Protein AF-A0A544TJ20-F1 (afdb_monomer_lite)

pLDDT: mean 81.5, std 6.76, range [54.44, 93.38]

Structure (mmCIF, N/CA/C/O backbone):
data_AF-A0A544TJ20-F1
#
_entry.id   AF-A0A544TJ20-F1
#
loop_
_atom_site.group_PDB
_atom_site.id
_atom_site.type_symbol
_atom_site.label_atom_id
_atom_site.label_alt_id
_atom_site.label_comp_id
_atom_site.label_asym_id
_atom_site.label_entity_id
_atom_site.label_seq_id
_atom_site.pdbx_PDB_ins_code
_atom_site.Cartn_x
_atom_site.Cartn_y
_atom_site.Cartn_z
_atom_site.occupancy
_atom_site.B_iso_or_equiv
_atom_site.auth_seq_id
_atom_site.auth_comp_id
_atom_site.auth_asym_id
_atom_site.auth_atom_id
_atom_site.pdbx_PDB_model_num
ATOM 1 N N . MET A 1 1 ? -25.323 -6.030 11.992 1.00 77.00 1 MET A N 1
ATOM 2 C CA . MET A 1 1 ? -24.674 -5.543 13.230 1.00 77.00 1 MET A CA 1
ATOM 3 C C . MET A 1 1 ? -23.262 -5.033 12.948 1.00 77.00 1 MET A C 1
ATOM 5 O O . MET A 1 1 ? -23.093 -3.826 12.907 1.00 77.00 1 MET A O 1
ATOM 9 N N . ILE A 1 2 ? -22.287 -5.893 12.618 1.00 79.31 2 ILE A N 1
ATOM 10 C CA . ILE A 1 2 ? -20.883 -5.498 12.349 1.00 79.31 2 ILE A CA 1
ATOM 11 C C . ILE A 1 2 ? -20.747 -4.379 11.301 1.00 79.31 2 ILE A C 1
ATOM 13 O O . ILE A 1 2 ? -20.015 -3.418 11.517 1.00 79.31 2 ILE A O 1
ATOM 17 N N . ASP A 1 3 ? -21.475 -4.464 10.185 1.00 82.00 3 ASP A N 1
ATOM 18 C CA . ASP A 1 3 ? -21.402 -3.437 9.137 1.00 82.00 3 ASP A CA 1
ATOM 19 C C . ASP A 1 3 ? -21.983 -2.083 9.573 1.00 82.00 3 ASP A C 1
ATOM 21 O O . ASP A 1 3 ? -21.430 -1.050 9.203 1.00 82.00 3 ASP A O 1
ATOM 25 N N . ASN A 1 4 ? -23.001 -2.070 10.444 1.00 83.69 4 ASN A N 1
ATOM 26 C CA . ASN A 1 4 ? -23.534 -0.831 11.024 1.00 83.69 4 ASN A CA 1
ATOM 27 C C . ASN A 1 4 ? -22.519 -0.178 11.970 1.00 83.69 4 ASN A C 1
ATOM 29 O O . ASN A 1 4 ? -22.331 1.035 11.905 1.00 83.69 4 ASN A O 1
ATOM 33 N N . ILE A 1 5 ? -21.820 -0.972 12.791 1.00 83.75 5 ILE A N 1
ATOM 34 C CA . ILE A 1 5 ? -20.747 -0.481 13.671 1.00 83.75 5 ILE A CA 1
ATOM 35 C C . ILE A 1 5 ? -19.640 0.170 12.828 1.00 83.75 5 ILE A C 1
ATOM 37 O O . ILE A 1 5 ? -19.215 1.293 13.103 1.00 83.75 5 ILE A O 1
ATOM 41 N N . ILE A 1 6 ? -19.222 -0.497 11.745 1.00 84.50 6 ILE A N 1
ATOM 42 C CA . ILE A 1 6 ? -18.217 0.030 10.813 1.00 84.50 6 ILE A CA 1
ATOM 43 C C . ILE A 1 6 ? -18.707 1.319 10.141 1.00 84.50 6 ILE A C 1
ATOM 45 O O . ILE A 1 6 ? -17.941 2.276 10.036 1.00 84.50 6 ILE A O 1
ATOM 49 N N . GLU A 1 7 ? -19.950 1.376 9.662 1.00 86.44 7 GLU A N 1
ATOM 50 C CA . GLU A 1 7 ? -20.489 2.574 9.010 1.00 86.44 7 GLU A CA 1
ATOM 51 C C . GLU A 1 7 ? -20.637 3.760 9.964 1.00 86.44 7 GLU A C 1
ATOM 53 O O . GLU A 1 7 ? -20.271 4.882 9.602 1.00 86.44 7 GLU A O 1
ATOM 58 N N . ASN A 1 8 ? -21.136 3.529 11.177 1.00 83.31 8 ASN A N 1
ATOM 59 C CA . ASN A 1 8 ? -21.276 4.563 12.198 1.00 83.31 8 ASN A CA 1
ATOM 60 C C . ASN A 1 8 ? -19.907 5.109 12.597 1.00 83.31 8 ASN A C 1
ATOM 62 O O . ASN A 1 8 ? -19.697 6.327 12.587 1.00 83.31 8 ASN A O 1
ATOM 66 N N . TYR A 1 9 ? -18.938 4.217 12.809 1.00 83.75 9 TYR A N 1
ATOM 67 C CA . TYR A 1 9 ? -17.565 4.617 13.066 1.00 83.75 9 TYR A CA 1
ATOM 68 C C . TYR A 1 9 ? -16.962 5.403 11.901 1.00 83.75 9 TYR A C 1
ATOM 70 O O . TYR A 1 9 ? -16.383 6.470 12.104 1.00 83.75 9 TYR A O 1
ATOM 78 N N . LYS A 1 10 ? -17.159 4.951 10.656 1.00 83.25 10 LYS A N 1
ATOM 79 C CA . LYS A 1 10 ? -16.728 5.690 9.462 1.00 83.25 10 LYS A CA 1
ATOM 80 C C . LYS A 1 10 ? -17.337 7.086 9.412 1.00 83.25 10 LYS A C 1
ATOM 82 O O . LYS A 1 10 ? -16.609 8.035 9.132 1.00 83.25 10 LYS A O 1
ATOM 87 N N . LYS A 1 11 ? -18.638 7.242 9.678 1.00 82.12 11 LYS A N 1
ATOM 88 C CA . LYS A 1 11 ? -19.321 8.550 9.689 1.00 82.12 11 LYS A CA 1
ATOM 89 C C . LYS A 1 11 ? -18.740 9.480 10.754 1.00 82.12 11 LYS A C 1
ATOM 91 O O . LYS A 1 11 ? -18.483 10.645 10.448 1.00 82.12 11 LYS A O 1
ATOM 96 N N . TYR A 1 12 ? -18.488 8.965 11.957 1.00 78.94 12 TYR A N 1
ATOM 97 C CA . TYR A 1 12 ? -17.874 9.719 13.051 1.00 78.94 12 TYR A CA 1
ATOM 98 C C . TYR A 1 12 ? -16.433 10.132 12.709 1.00 78.94 12 TYR A C 1
ATOM 100 O O . TYR A 1 12 ? -16.100 11.319 12.701 1.00 78.94 12 TYR A O 1
ATOM 108 N N . ARG A 1 13 ? -15.607 9.170 12.284 1.00 74.25 13 ARG A N 1
ATOM 109 C CA . ARG A 1 13 ? -14.197 9.374 11.917 1.00 74.25 13 ARG A CA 1
ATOM 110 C C . ARG A 1 13 ? -14.019 10.257 10.673 1.00 74.25 13 ARG A C 1
ATOM 112 O O . ARG A 1 13 ? -13.015 10.950 10.538 1.00 74.25 13 ARG A O 1
ATOM 119 N N . LYS A 1 14 ? -14.982 10.288 9.740 1.00 69.12 14 LYS A N 1
ATOM 120 C CA . LYS A 1 14 ? -14.916 11.114 8.514 1.00 69.12 14 LYS A CA 1
ATOM 121 C C . LYS A 1 14 ? -14.890 12.617 8.814 1.00 69.12 14 LYS A C 1
ATOM 123 O O . LYS A 1 14 ? -14.336 13.358 8.006 1.00 69.12 14 LYS A O 1
ATOM 128 N N . LYS A 1 15 ? -15.440 13.054 9.955 1.00 66.00 15 LYS A N 1
ATOM 129 C CA . LYS A 1 15 ? -15.426 14.463 10.389 1.00 66.00 15 LYS A CA 1
ATOM 130 C C . LYS A 1 15 ? -14.060 14.921 10.917 1.00 66.00 15 LYS A C 1
ATOM 132 O O . LYS A 1 15 ? -13.781 16.112 10.888 1.00 66.00 15 LYS A O 1
ATOM 137 N N . THR A 1 16 ? -13.209 13.996 11.360 1.00 64.94 16 THR A N 1
ATOM 138 C CA . THR A 1 16 ? -11.919 14.292 12.009 1.00 64.94 16 THR A CA 1
ATOM 139 C C . THR A 1 16 ? -10.697 13.956 11.146 1.00 64.94 16 THR A C 1
ATOM 141 O O . THR A 1 16 ? -9.578 14.330 11.492 1.00 64.94 16 THR A O 1
ATOM 144 N N . LEU A 1 17 ? -10.879 13.284 10.002 1.00 65.75 17 LEU A N 1
ATOM 145 C CA . LEU A 1 17 ? -9.776 12.726 9.213 1.00 65.75 17 LEU A CA 1
ATOM 146 C C . LEU A 1 17 ? -9.266 13.612 8.073 1.00 65.75 17 LEU A C 1
ATOM 148 O O . LEU A 1 17 ? -10.017 14.023 7.183 1.00 65.75 17 LEU A O 1
ATOM 152 N N . LYS A 1 18 ? -7.937 13.710 8.010 1.00 68.38 18 LYS A N 1
ATOM 153 C CA . LYS A 1 18 ? -7.168 14.120 6.833 1.00 68.38 18 LYS A CA 1
ATOM 154 C C . LYS A 1 18 ? -7.132 12.980 5.797 1.00 68.38 18 LYS A C 1
ATOM 156 O O . LYS A 1 18 ? -6.954 11.821 6.154 1.00 68.38 18 LYS A O 1
ATOM 161 N N . LYS A 1 19 ? -7.328 13.277 4.508 1.00 74.25 19 LYS A N 1
ATOM 162 C CA . LYS A 1 19 ? -7.142 12.318 3.394 1.00 74.25 19 LYS A CA 1
ATOM 163 C C . LYS A 1 19 ? -5.665 11.900 3.285 1.00 74.25 19 LYS A C 1
ATOM 165 O O . LYS A 1 19 ? -4.802 12.638 3.746 1.00 74.25 19 LYS A O 1
ATOM 170 N N . GLY A 1 20 ? -5.356 10.784 2.616 1.00 71.12 20 GLY A N 1
ATOM 171 C CA . GLY A 1 20 ? -3.976 10.287 2.481 1.00 71.12 20 GLY A CA 1
ATOM 172 C C . GLY A 1 20 ? -2.991 11.348 1.973 1.00 71.12 20 GLY A C 1
ATOM 173 O O . GLY A 1 20 ? -1.957 11.564 2.593 1.00 71.12 20 GLY A O 1
ATOM 174 N N . TYR A 1 21 ? -3.358 12.136 0.955 1.00 76.81 21 TYR A N 1
ATOM 175 C CA . TYR A 1 21 ? -2.514 13.243 0.467 1.00 76.81 21 TYR A CA 1
ATOM 176 C C . TYR A 1 21 ? -2.331 14.382 1.488 1.00 76.81 21 TYR A C 1
ATOM 178 O O . TYR A 1 21 ? -1.340 15.104 1.448 1.00 76.81 21 TYR A O 1
ATOM 186 N N . GLN A 1 22 ? -3.276 14.562 2.414 1.00 80.44 22 GLN A N 1
ATOM 187 C CA . GLN A 1 22 ? -3.175 15.543 3.498 1.00 80.44 22 GLN A CA 1
ATOM 188 C C . GLN A 1 22 ? -2.297 15.029 4.648 1.00 80.44 22 GLN A C 1
ATOM 190 O O . GLN A 1 22 ? -1.700 15.842 5.347 1.00 80.44 22 GLN A O 1
ATOM 195 N N . ILE A 1 23 ? -2.223 13.707 4.844 1.00 80.44 23 ILE A N 1
ATOM 196 C CA . ILE A 1 23 ? -1.315 13.057 5.805 1.00 80.44 23 ILE A CA 1
ATOM 197 C C . ILE A 1 23 ? 0.118 13.072 5.261 1.00 80.44 23 ILE A C 1
ATOM 199 O O . ILE A 1 23 ? 1.056 13.436 5.961 1.00 80.44 23 ILE A O 1
ATOM 203 N N . VAL A 1 24 ? 0.269 12.712 3.988 1.00 81.50 24 VAL A N 1
ATOM 204 C CA . VAL A 1 24 ? 1.549 12.630 3.278 1.00 81.50 24 VAL A CA 1
ATOM 205 C C . VAL A 1 24 ? 2.130 14.017 2.964 1.00 81.50 24 VAL A C 1
ATOM 207 O O . VAL A 1 24 ? 3.347 14.199 2.953 1.00 81.50 24 VAL A O 1
ATOM 210 N N . GLY A 1 25 ? 1.262 15.007 2.740 1.00 83.38 25 GLY A N 1
ATOM 211 C CA . GLY A 1 25 ? 1.619 16.384 2.421 1.00 83.38 25 GLY A CA 1
ATOM 212 C C . GLY A 1 25 ? 1.620 16.679 0.917 1.00 83.38 25 GLY A C 1
ATOM 213 O O . GLY A 1 25 ? 1.979 15.840 0.084 1.00 83.38 25 GLY A O 1
ATOM 214 N N . ILE A 1 26 ? 1.250 17.919 0.572 1.00 82.31 26 ILE A N 1
ATOM 215 C CA . ILE A 1 26 ? 1.246 18.431 -0.810 1.00 82.31 26 ILE A CA 1
ATOM 216 C C . ILE A 1 26 ? 2.628 18.300 -1.475 1.00 82.31 26 ILE A C 1
ATOM 218 O O . ILE A 1 26 ? 2.663 17.809 -2.602 1.00 82.31 26 ILE A O 1
ATOM 222 N N . PRO A 1 27 ? 3.762 18.636 -0.815 1.00 84.06 27 PRO A N 1
ATOM 223 C CA . PRO A 1 27 ? 5.074 18.547 -1.457 1.00 84.06 27 PRO A CA 1
ATOM 224 C C . PRO A 1 27 ? 5.400 17.133 -1.934 1.00 84.06 27 PRO A C 1
ATOM 226 O O . PRO A 1 27 ? 5.809 16.949 -3.071 1.00 84.06 27 PRO A O 1
ATOM 229 N N . LEU A 1 28 ? 5.154 16.119 -1.099 1.00 84.38 28 LEU A N 1
ATOM 230 C CA . LEU A 1 28 ? 5.490 14.737 -1.436 1.00 84.38 28 LEU A CA 1
ATOM 231 C C . LEU A 1 28 ? 4.543 14.158 -2.496 1.00 84.38 28 LEU A C 1
ATOM 233 O O . LEU A 1 28 ? 4.972 13.397 -3.359 1.00 84.38 28 LEU A O 1
ATOM 237 N N . THR A 1 29 ? 3.274 14.574 -2.466 1.00 82.94 29 THR A N 1
ATOM 238 C CA . THR A 1 29 ? 2.282 14.216 -3.488 1.00 82.94 29 THR A CA 1
ATOM 239 C C . THR A 1 29 ? 2.651 14.823 -4.848 1.00 82.94 29 THR A C 1
ATOM 241 O O . THR A 1 29 ? 2.627 14.124 -5.856 1.00 82.94 29 THR A O 1
ATOM 244 N N . LEU A 1 30 ? 3.057 16.099 -4.887 1.00 85.81 30 LEU A N 1
ATOM 245 C CA . LEU A 1 30 ? 3.533 16.754 -6.111 1.00 85.81 30 LEU A CA 1
ATOM 246 C C . LEU A 1 30 ? 4.845 16.144 -6.614 1.00 85.81 30 LEU A C 1
ATOM 248 O O . LEU A 1 30 ? 4.955 15.875 -7.806 1.00 85.81 30 LEU A O 1
ATOM 252 N N . SER A 1 31 ? 5.809 15.864 -5.727 1.00 84.19 31 SER A N 1
ATOM 253 C CA . SER A 1 31 ? 7.045 15.162 -6.097 1.00 84.19 31 SER A CA 1
ATOM 254 C C . SER A 1 31 ? 6.756 13.806 -6.734 1.00 84.19 31 SER A C 1
ATOM 256 O O . SER A 1 31 ? 7.401 13.455 -7.715 1.00 84.19 31 SER A O 1
ATOM 258 N N . PHE A 1 32 ? 5.780 13.059 -6.210 1.00 85.56 32 PHE A N 1
ATOM 259 C CA . PHE A 1 32 ? 5.370 11.779 -6.782 1.00 85.56 32 PHE A CA 1
ATOM 260 C C . PHE A 1 32 ? 4.833 11.932 -8.212 1.00 85.56 32 PHE A C 1
ATOM 262 O O . PHE A 1 32 ? 5.305 11.236 -9.106 1.00 85.56 32 PHE A O 1
ATOM 269 N N . PHE A 1 33 ? 3.904 12.864 -8.452 1.00 85.31 33 PHE A N 1
ATOM 270 C CA . PHE A 1 33 ? 3.371 13.098 -9.800 1.00 85.31 33 PHE A CA 1
ATOM 271 C C . PHE A 1 33 ? 4.425 13.650 -10.768 1.00 85.31 33 PHE A C 1
ATOM 273 O O . PHE A 1 33 ? 4.455 13.243 -11.926 1.00 85.31 33 PHE A O 1
ATOM 280 N N . GLY A 1 34 ? 5.313 14.527 -10.294 1.00 87.31 34 GLY A N 1
ATOM 281 C CA . GLY A 1 34 ? 6.430 15.038 -11.086 1.00 87.31 34 GLY A CA 1
ATOM 282 C C . GLY A 1 34 ? 7.393 13.926 -11.500 1.00 87.31 34 GLY A C 1
ATOM 283 O O . GLY A 1 34 ? 7.731 13.815 -12.673 1.00 87.31 34 GLY A O 1
ATOM 284 N N . LEU A 1 35 ? 7.775 13.053 -10.564 1.00 87.25 35 LEU A N 1
ATOM 285 C CA . LEU A 1 35 ? 8.610 11.890 -10.867 1.00 87.25 35 LEU A CA 1
ATOM 286 C C . LEU A 1 35 ? 7.916 10.922 -11.814 1.00 87.25 35 LEU A C 1
ATOM 288 O O . LEU A 1 35 ? 8.551 10.457 -12.745 1.00 87.25 35 LEU A O 1
ATOM 292 N N . LEU A 1 36 ? 6.621 10.667 -11.625 1.00 83.12 36 LEU A N 1
ATOM 293 C CA . LEU A 1 36 ? 5.848 9.811 -12.520 1.00 83.12 36 LEU A CA 1
ATOM 294 C C . LEU A 1 36 ? 5.865 10.337 -13.958 1.00 83.12 36 LEU A C 1
ATOM 296 O O . LEU A 1 36 ? 6.114 9.570 -14.884 1.00 83.12 36 LEU A O 1
ATOM 300 N N . LEU A 1 37 ? 5.660 11.643 -14.140 1.00 86.06 37 LEU A N 1
ATOM 301 C CA . LEU A 1 37 ? 5.719 12.272 -15.456 1.00 86.06 37 LEU A CA 1
ATOM 302 C C . LEU A 1 37 ? 7.125 12.173 -16.066 1.00 86.06 37 LEU A C 1
ATOM 304 O O . LEU A 1 37 ? 7.257 11.817 -17.232 1.00 86.06 37 LEU A O 1
ATOM 308 N N . ILE A 1 38 ? 8.172 12.427 -15.273 1.00 88.25 38 ILE A N 1
ATOM 309 C CA . ILE A 1 38 ? 9.566 12.323 -15.725 1.00 88.25 38 ILE A CA 1
ATOM 310 C C . ILE A 1 38 ? 9.910 10.882 -16.119 1.00 88.25 38 ILE A C 1
ATOM 312 O O . ILE A 1 38 ? 10.501 10.687 -17.171 1.00 88.25 38 ILE A O 1
ATOM 316 N N . THR A 1 39 ? 9.513 9.879 -15.334 1.00 84.19 39 THR A N 1
ATOM 317 C CA . THR A 1 39 ? 9.723 8.456 -15.647 1.00 84.19 39 THR A CA 1
ATOM 318 C C . THR A 1 39 ? 9.045 8.070 -16.964 1.00 84.19 39 THR A C 1
ATOM 320 O O . THR A 1 39 ? 9.658 7.426 -17.809 1.00 84.19 39 THR A O 1
ATOM 323 N N . ILE A 1 40 ? 7.807 8.521 -17.197 1.00 82.50 40 ILE A N 1
ATOM 324 C CA . ILE A 1 40 ? 7.096 8.256 -18.459 1.00 82.50 40 ILE A CA 1
ATOM 325 C C . ILE A 1 40 ? 7.777 8.954 -19.644 1.00 82.50 40 ILE A C 1
ATOM 327 O O . ILE A 1 40 ? 7.924 8.355 -20.704 1.00 82.50 40 ILE A O 1
ATOM 331 N N . LEU A 1 41 ? 8.200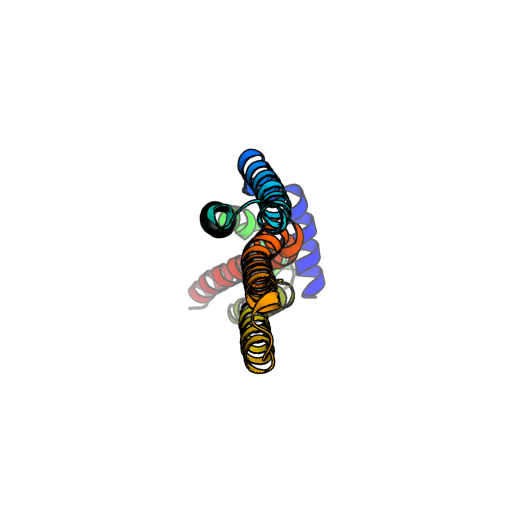 10.211 -19.493 1.00 84.25 41 LEU A N 1
ATOM 332 C CA . LEU A 1 41 ? 8.885 10.936 -20.567 1.00 84.25 41 LEU A CA 1
ATOM 333 C C . LEU A 1 41 ? 10.254 10.324 -20.879 1.00 84.25 41 LEU A C 1
ATOM 335 O O . LEU A 1 41 ? 10.586 10.115 -22.043 1.00 84.25 41 LEU A O 1
ATOM 339 N N . ASN A 1 42 ? 11.027 9.997 -19.843 1.00 81.38 42 ASN A N 1
ATOM 340 C CA . ASN A 1 42 ? 12.343 9.387 -19.983 1.00 81.38 42 ASN A CA 1
ATOM 341 C C . ASN A 1 42 ? 12.253 8.023 -20.678 1.00 81.38 42 ASN A C 1
ATOM 343 O O . ASN A 1 42 ? 13.095 7.707 -21.513 1.00 81.38 42 ASN A O 1
ATOM 347 N N . PHE A 1 43 ? 11.182 7.265 -20.427 1.00 76.44 43 PHE A N 1
ATOM 348 C CA . PHE A 1 43 ? 10.890 6.033 -21.154 1.00 76.44 43 PHE A CA 1
ATOM 349 C C . PHE A 1 43 ? 10.830 6.231 -22.679 1.00 76.44 43 PHE A C 1
ATOM 351 O O . PHE A 1 43 ? 11.488 5.489 -23.408 1.00 76.44 43 PHE A O 1
ATOM 358 N N . PHE A 1 44 ? 10.089 7.230 -23.175 1.00 76.88 44 PHE A N 1
ATOM 359 C CA . PHE A 1 44 ? 10.012 7.487 -24.620 1.00 76.88 44 PHE A CA 1
ATOM 360 C C . PHE A 1 44 ? 11.355 7.961 -25.189 1.00 76.88 44 PHE A C 1
ATOM 362 O O . PHE A 1 44 ? 11.728 7.575 -26.293 1.00 76.88 44 PHE A O 1
ATOM 369 N N . LEU A 1 45 ? 12.120 8.728 -24.409 1.00 78.94 45 LEU A N 1
ATOM 370 C CA . LEU A 1 45 ? 13.428 9.237 -24.823 1.00 78.94 45 LEU A CA 1
ATOM 371 C C . LEU A 1 45 ? 14.509 8.144 -24.902 1.00 78.94 45 LEU A C 1
ATOM 373 O O . LEU A 1 45 ? 15.403 8.246 -25.743 1.00 78.94 45 LEU A O 1
ATOM 377 N N . ILE A 1 46 ? 14.430 7.086 -24.080 1.00 75.88 46 ILE A N 1
ATOM 378 C CA . ILE A 1 46 ? 15.357 5.935 -24.139 1.00 75.88 46 ILE A CA 1
ATOM 379 C C . ILE A 1 46 ? 15.325 5.263 -25.518 1.00 75.88 46 ILE A C 1
ATOM 381 O O . ILE A 1 46 ? 16.365 4.808 -25.992 1.00 75.88 46 ILE A O 1
ATOM 385 N N . LEU A 1 47 ? 14.158 5.219 -26.166 1.00 69.44 47 LEU A N 1
ATOM 386 C CA . LEU A 1 47 ? 13.990 4.588 -27.477 1.00 69.44 47 LEU A CA 1
ATOM 387 C C . LEU A 1 47 ? 14.602 5.409 -28.623 1.00 69.44 47 LEU A C 1
ATOM 389 O O . LEU A 1 47 ? 15.009 4.823 -29.623 1.00 69.44 47 LEU A O 1
ATOM 393 N N . GLU A 1 48 ? 14.677 6.735 -28.486 1.00 70.44 48 GLU A N 1
ATOM 394 C CA . GLU A 1 48 ? 15.122 7.632 -29.563 1.00 70.44 48 GLU A CA 1
ATOM 395 C C . GLU A 1 48 ? 16.588 8.067 -29.453 1.00 70.44 48 GLU A C 1
ATOM 397 O O . GLU A 1 48 ? 17.232 8.281 -30.480 1.00 70.44 48 GLU A O 1
ATOM 402 N N . TYR A 1 49 ? 17.129 8.218 -28.238 1.00 67.69 49 TYR A N 1
ATOM 403 C CA . TYR A 1 49 ? 18.384 8.954 -28.047 1.00 67.69 49 TYR A CA 1
ATOM 404 C C . TYR A 1 49 ? 19.600 8.088 -27.702 1.00 67.69 49 TYR A C 1
ATOM 406 O O . TYR A 1 49 ? 20.532 8.002 -28.502 1.00 67.69 49 TYR A O 1
ATOM 414 N N . ASN A 1 50 ? 19.692 7.537 -26.484 1.00 66.50 50 ASN A N 1
ATOM 415 C CA . ASN A 1 50 ? 20.932 6.892 -26.034 1.00 66.50 50 ASN A CA 1
ATOM 416 C C . ASN A 1 50 ? 20.748 5.972 -24.813 1.00 66.50 50 ASN A C 1
ATOM 418 O O . ASN A 1 50 ? 20.029 6.303 -23.870 1.00 66.50 50 ASN A O 1
ATOM 422 N N . ASN A 1 51 ? 21.531 4.890 -24.762 1.00 68.31 51 ASN A N 1
ATOM 423 C CA . ASN A 1 51 ? 21.589 3.925 -23.657 1.00 68.31 51 ASN A CA 1
ATOM 424 C C . ASN A 1 51 ? 22.005 4.548 -22.310 1.00 68.31 51 ASN A C 1
ATOM 426 O O . ASN A 1 51 ? 21.730 3.974 -21.261 1.00 68.31 51 ASN A O 1
ATOM 430 N N . TRP A 1 52 ? 22.628 5.730 -22.294 1.00 72.62 52 TRP A N 1
ATOM 431 C CA . TRP A 1 52 ? 22.954 6.448 -21.050 1.00 72.62 52 TRP A CA 1
ATOM 432 C C . TRP A 1 52 ? 21.713 6.862 -20.243 1.00 72.62 52 TRP A C 1
ATOM 434 O O . TRP A 1 52 ? 21.789 6.970 -19.017 1.00 72.62 52 TRP A O 1
ATOM 444 N N . LEU A 1 53 ? 20.557 7.018 -20.897 1.00 76.62 53 LEU A N 1
ATOM 445 C CA . LEU A 1 53 ? 19.280 7.305 -20.236 1.00 76.62 53 LEU A CA 1
ATOM 446 C C . LEU A 1 53 ? 18.812 6.155 -19.323 1.00 76.62 53 LEU A C 1
ATOM 448 O O . LEU A 1 53 ? 18.033 6.389 -18.398 1.00 76.62 53 LEU A O 1
ATOM 452 N N . ILE A 1 54 ? 19.360 4.942 -19.494 1.00 76.69 54 ILE A N 1
ATOM 453 C CA . ILE A 1 54 ? 19.123 3.795 -18.603 1.00 76.69 54 ILE A CA 1
ATOM 454 C C . ILE A 1 54 ? 19.604 4.093 -17.175 1.00 76.69 54 ILE A C 1
ATOM 456 O O . ILE A 1 54 ? 18.927 3.738 -16.212 1.00 76.69 54 ILE A O 1
ATOM 460 N N . LEU A 1 55 ? 20.745 4.775 -17.005 1.00 81.56 55 LEU A N 1
ATOM 461 C CA . LEU A 1 55 ? 21.249 5.126 -15.668 1.00 81.56 55 LEU A CA 1
ATOM 462 C C . LEU A 1 55 ? 20.326 6.127 -14.961 1.00 81.56 55 LEU A C 1
ATOM 464 O O . LEU A 1 55 ? 20.112 6.026 -13.752 1.00 81.56 55 LEU A O 1
ATOM 468 N N . ILE A 1 56 ? 19.751 7.062 -15.721 1.00 85.31 56 ILE A N 1
ATOM 469 C CA . ILE A 1 56 ? 18.762 8.018 -15.213 1.00 85.31 56 ILE A CA 1
ATOM 470 C C . ILE A 1 56 ? 17.492 7.274 -14.789 1.00 85.31 56 ILE A C 1
ATOM 472 O O . ILE A 1 56 ? 16.974 7.521 -13.703 1.00 85.31 56 ILE A O 1
ATOM 476 N N . GLU A 1 57 ? 17.038 6.308 -15.587 1.00 81.81 57 GLU A N 1
ATOM 477 C CA . GLU A 1 57 ? 15.851 5.507 -15.281 1.00 81.81 57 GLU A CA 1
ATOM 478 C C . GLU A 1 57 ? 16.018 4.684 -13.998 1.00 81.81 57 GLU A C 1
ATOM 480 O O . GLU A 1 57 ? 15.159 4.716 -13.115 1.00 81.81 57 GLU A O 1
ATOM 485 N N . ILE A 1 58 ? 17.173 4.029 -13.829 1.00 84.25 58 ILE A N 1
ATOM 486 C CA . ILE A 1 58 ? 17.518 3.310 -12.593 1.00 84.25 58 ILE A CA 1
ATOM 487 C C . ILE A 1 58 ? 17.445 4.254 -11.387 1.00 84.25 58 ILE A C 1
ATOM 489 O O . ILE A 1 58 ? 16.874 3.908 -10.348 1.00 84.25 58 ILE A O 1
ATOM 493 N N . PHE A 1 59 ? 17.997 5.462 -11.513 1.00 87.88 59 PHE A N 1
ATOM 494 C CA . PHE A 1 59 ? 17.967 6.452 -10.442 1.00 87.88 59 PHE A CA 1
ATOM 495 C C . PHE A 1 59 ? 16.534 6.894 -10.096 1.00 87.88 59 PHE A C 1
ATOM 497 O O . PHE A 1 59 ? 16.178 6.953 -8.915 1.00 87.88 59 PHE A O 1
ATOM 504 N N . LEU A 1 60 ? 15.685 7.134 -11.101 1.00 87.19 60 LEU A N 1
ATOM 505 C CA . LEU A 1 60 ? 14.275 7.494 -10.911 1.00 87.19 60 LEU A CA 1
ATOM 506 C C . LEU A 1 60 ? 13.488 6.386 -10.200 1.00 87.19 60 LEU A C 1
ATOM 508 O O . LEU A 1 60 ? 12.763 6.668 -9.241 1.00 87.19 60 LEU A O 1
ATOM 512 N N . VAL A 1 61 ? 13.683 5.127 -10.600 1.00 84.88 61 VAL A N 1
ATOM 513 C CA . VAL A 1 61 ? 13.064 3.954 -9.961 1.00 84.88 61 VAL A CA 1
ATOM 514 C C . VAL A 1 61 ? 13.429 3.888 -8.475 1.00 84.88 61 VAL A C 1
ATOM 516 O O . VAL A 1 61 ? 12.558 3.697 -7.621 1.00 84.88 61 VAL A O 1
ATOM 519 N N . ILE A 1 62 ? 14.706 4.096 -8.135 1.00 87.94 62 ILE A N 1
ATOM 520 C CA . ILE A 1 62 ? 15.173 4.097 -6.740 1.00 87.94 62 ILE A CA 1
ATOM 521 C C . ILE A 1 62 ? 14.477 5.201 -5.933 1.00 87.94 62 ILE A C 1
ATOM 523 O O . ILE A 1 62 ? 14.063 4.967 -4.791 1.00 87.94 62 ILE A O 1
ATOM 527 N N . ILE A 1 63 ? 14.319 6.398 -6.507 1.00 89.00 63 ILE A N 1
ATOM 528 C CA . ILE A 1 63 ? 13.611 7.501 -5.845 1.00 89.00 63 ILE A CA 1
ATOM 529 C C . ILE A 1 63 ? 12.133 7.156 -5.640 1.00 89.00 63 ILE A C 1
ATOM 531 O O . ILE A 1 63 ? 11.627 7.341 -4.530 1.00 89.00 63 ILE A O 1
ATOM 535 N N . LEU A 1 64 ? 11.449 6.613 -6.652 1.00 86.44 64 LEU A N 1
ATOM 536 C CA . LEU A 1 64 ? 10.053 6.173 -6.535 1.00 86.44 64 LEU A CA 1
ATOM 537 C C . LEU A 1 64 ? 9.885 5.148 -5.412 1.00 86.44 64 LEU A C 1
ATOM 539 O O . LEU A 1 64 ? 8.960 5.246 -4.604 1.00 86.44 64 LEU A O 1
ATOM 543 N N . TRP A 1 65 ? 10.823 4.210 -5.295 1.00 86.44 65 TRP A N 1
ATOM 544 C CA . TRP A 1 65 ? 10.800 3.208 -4.235 1.00 86.44 65 TRP A CA 1
ATOM 545 C C . TRP A 1 65 ? 10.991 3.822 -2.840 1.00 86.44 65 TRP A C 1
ATOM 547 O O . TRP A 1 65 ? 10.312 3.437 -1.882 1.00 86.44 65 TRP A O 1
ATOM 557 N N . ARG A 1 66 ? 11.870 4.826 -2.715 1.00 88.75 66 ARG A N 1
ATOM 558 C CA . ARG A 1 66 ? 12.039 5.601 -1.474 1.00 88.75 66 ARG A CA 1
ATOM 559 C C . ARG A 1 66 ? 10.781 6.390 -1.114 1.00 88.75 66 ARG A C 1
ATOM 561 O O . ARG A 1 66 ? 10.417 6.421 0.060 1.00 88.75 66 ARG A O 1
ATOM 568 N N . ILE A 1 67 ? 10.117 7.002 -2.095 1.00 87.50 67 ILE A N 1
ATOM 569 C CA . ILE A 1 67 ? 8.852 7.718 -1.886 1.00 87.50 67 ILE A CA 1
ATOM 570 C C . ILE A 1 67 ? 7.776 6.759 -1.398 1.00 87.50 67 ILE A C 1
ATOM 572 O O . ILE A 1 67 ? 7.168 7.046 -0.372 1.00 87.50 67 ILE A O 1
ATOM 576 N N . ASN A 1 68 ? 7.608 5.606 -2.049 1.00 84.75 68 ASN A N 1
ATOM 577 C CA . ASN A 1 68 ? 6.638 4.594 -1.636 1.00 84.75 68 ASN A CA 1
ATOM 578 C C . ASN A 1 68 ? 6.845 4.188 -0.164 1.00 84.75 68 ASN A C 1
ATOM 580 O O . ASN A 1 68 ? 5.936 4.307 0.652 1.00 84.75 68 ASN A O 1
ATOM 584 N N . LYS A 1 69 ? 8.084 3.846 0.225 1.00 86.88 69 LYS A N 1
ATOM 585 C CA . LYS A 1 69 ? 8.414 3.529 1.629 1.00 86.88 69 LYS A CA 1
ATOM 586 C C . LYS A 1 69 ? 8.132 4.684 2.594 1.00 86.88 69 LYS A C 1
ATOM 588 O O . LYS A 1 69 ? 7.716 4.459 3.730 1.00 86.88 69 LYS A O 1
ATOM 593 N N . LYS A 1 70 ? 8.394 5.923 2.174 1.00 88.69 70 LYS A N 1
ATOM 594 C CA . LYS A 1 70 ? 8.160 7.111 3.002 1.00 88.69 70 LYS A CA 1
ATOM 595 C C . LYS A 1 70 ? 6.666 7.381 3.186 1.00 88.69 70 LYS A C 1
ATOM 597 O O . LYS A 1 70 ? 6.264 7.700 4.302 1.00 88.69 70 LYS A O 1
ATOM 602 N N . VAL A 1 71 ? 5.862 7.220 2.135 1.00 86.19 71 VAL A N 1
ATOM 603 C CA . VAL A 1 71 ? 4.395 7.296 2.191 1.00 86.19 71 VAL A CA 1
ATOM 604 C C . VAL A 1 71 ? 3.854 6.254 3.163 1.00 86.19 71 VAL A C 1
ATOM 606 O O . VAL A 1 71 ? 3.139 6.623 4.093 1.00 86.19 71 VAL A O 1
ATOM 609 N N . ASP A 1 72 ? 4.282 4.998 3.027 1.00 83.25 72 ASP A N 1
ATOM 610 C CA . ASP A 1 72 ? 3.866 3.907 3.914 1.00 83.25 72 ASP A CA 1
ATOM 611 C C . ASP A 1 72 ? 4.178 4.219 5.385 1.00 83.25 72 ASP A C 1
ATOM 613 O O . ASP A 1 72 ? 3.337 4.037 6.267 1.00 83.25 72 ASP A O 1
ATOM 617 N N . ASN A 1 73 ? 5.374 4.746 5.667 1.00 86.25 73 ASN A N 1
ATOM 618 C CA . ASN A 1 73 ? 5.764 5.081 7.034 1.00 86.25 73 ASN A CA 1
ATOM 619 C C . ASN A 1 73 ? 4.976 6.272 7.608 1.00 86.25 73 ASN A C 1
ATOM 621 O O . ASN A 1 73 ? 4.573 6.230 8.768 1.00 86.25 73 ASN A O 1
ATOM 625 N N . LEU A 1 74 ? 4.744 7.325 6.816 1.00 85.00 74 LEU A N 1
ATOM 626 C CA . LEU A 1 74 ? 3.970 8.495 7.252 1.00 85.00 74 LEU A CA 1
ATOM 627 C C . LEU A 1 74 ? 2.519 8.128 7.566 1.00 85.00 74 LEU A C 1
ATOM 629 O O . LEU A 1 74 ? 1.979 8.570 8.581 1.00 85.00 74 LEU A O 1
ATOM 633 N N . LEU A 1 75 ? 1.910 7.291 6.725 1.00 80.38 75 LEU A N 1
ATOM 634 C CA . LEU A 1 75 ? 0.567 6.771 6.963 1.00 80.38 75 LEU A CA 1
ATOM 635 C C . LEU A 1 75 ? 0.529 5.947 8.254 1.00 80.38 75 LEU A C 1
ATOM 637 O O . LEU A 1 75 ? -0.294 6.225 9.124 1.00 80.38 75 LEU A O 1
ATOM 641 N N . ARG A 1 76 ? 1.490 5.033 8.445 1.00 78.94 76 ARG A N 1
ATOM 642 C CA . ARG A 1 76 ? 1.596 4.216 9.664 1.00 78.94 76 ARG A CA 1
ATOM 643 C C . ARG A 1 76 ? 1.711 5.055 10.941 1.00 78.94 76 ARG A C 1
ATOM 645 O O . ARG A 1 76 ? 1.018 4.774 11.913 1.00 78.94 76 ARG A O 1
ATOM 652 N N . ILE A 1 77 ? 2.561 6.085 10.944 1.00 80.06 77 ILE A N 1
ATOM 653 C CA . ILE A 1 77 ? 2.730 6.982 12.104 1.00 80.06 77 ILE A CA 1
ATOM 654 C C . ILE A 1 77 ? 1.433 7.747 12.388 1.00 80.06 77 ILE A C 1
ATOM 656 O O . ILE A 1 77 ? 1.019 7.870 13.540 1.00 80.06 77 ILE A O 1
ATOM 660 N N . SER A 1 78 ? 0.766 8.246 11.344 1.00 76.75 78 SER A N 1
ATOM 661 C CA . SER A 1 78 ? -0.499 8.961 11.509 1.00 76.75 78 SER A CA 1
ATOM 662 C C . SER A 1 78 ? -1.604 8.086 12.099 1.00 76.75 78 SER A C 1
ATOM 664 O O . SER A 1 78 ? -2.498 8.634 12.742 1.00 76.75 78 SER A O 1
ATOM 666 N N . TRP A 1 79 ? -1.585 6.774 11.857 1.00 70.38 79 TRP A N 1
ATOM 667 C CA . TRP A 1 79 ? -2.574 5.854 12.417 1.00 70.38 79 TRP A CA 1
ATOM 668 C C . TRP A 1 79 ? -2.388 5.680 13.924 1.00 70.38 79 TRP A C 1
ATOM 670 O O . TRP A 1 79 ? -3.330 5.922 14.669 1.00 70.38 79 TRP A O 1
ATOM 680 N N . SER A 1 80 ? -1.165 5.392 14.377 1.00 69.88 80 SER A N 1
ATOM 681 C CA . SER A 1 80 ? -0.874 5.204 15.808 1.00 69.88 80 SER A CA 1
ATOM 682 C C . SER A 1 80 ? -1.237 6.433 16.657 1.00 69.88 80 SER A C 1
ATOM 684 O O . SER A 1 80 ? -1.752 6.309 17.763 1.00 69.88 80 SER A O 1
ATOM 686 N N . ASN A 1 81 ? -1.061 7.642 16.118 1.00 72.00 81 ASN A N 1
ATOM 687 C CA . ASN A 1 81 ? -1.368 8.873 16.852 1.00 72.00 81 ASN A CA 1
ATOM 688 C C . ASN A 1 81 ? -2.875 9.143 17.057 1.00 72.00 81 ASN A C 1
ATOM 690 O O . ASN A 1 81 ? -3.227 9.976 17.895 1.00 72.00 81 ASN A O 1
ATOM 694 N N . ASN A 1 82 ? -3.766 8.506 16.288 1.00 68.88 82 ASN A N 1
ATOM 695 C CA . ASN A 1 82 ? -5.214 8.747 16.365 1.00 68.88 82 ASN A CA 1
ATOM 696 C C . ASN A 1 82 ? -5.967 7.716 17.223 1.00 68.88 82 ASN A C 1
ATOM 698 O O . ASN A 1 82 ? -7.065 8.031 17.690 1.00 68.88 82 ASN A O 1
ATOM 702 N N . GLU A 1 83 ? -5.373 6.547 17.485 1.00 68.75 83 GLU A N 1
ATOM 703 C CA . GLU A 1 83 ? -5.975 5.453 18.265 1.00 68.75 83 GLU A CA 1
ATOM 704 C C . GLU A 1 83 ? -6.424 5.926 19.660 1.00 68.75 83 GLU A C 1
ATOM 706 O O . GLU A 1 83 ? -7.587 5.761 20.035 1.00 68.75 83 GLU A O 1
ATOM 711 N N . GLY A 1 84 ? -5.559 6.650 20.381 1.00 67.94 84 GLY A N 1
ATOM 712 C CA . GLY A 1 84 ? -5.843 7.091 21.751 1.00 67.94 84 GLY A CA 1
ATOM 713 C C . GLY A 1 84 ? -7.016 8.070 21.899 1.00 67.94 84 GLY A C 1
ATOM 714 O O . GLY A 1 84 ? -7.638 8.118 22.953 1.00 67.94 84 GLY A O 1
ATOM 715 N N . LYS A 1 85 ? -7.365 8.837 20.855 1.00 71.88 85 LYS A N 1
ATOM 716 C CA . LYS A 1 85 ? -8.459 9.832 20.921 1.00 71.88 85 LYS A CA 1
ATOM 717 C C . LYS A 1 85 ? -9.839 9.240 20.648 1.00 71.88 85 LYS A C 1
ATOM 719 O O . LYS A 1 85 ? -10.843 9.853 20.996 1.00 71.88 85 LYS A O 1
ATOM 724 N N . LEU A 1 86 ? -9.893 8.101 19.963 1.00 79.88 86 LEU A N 1
ATOM 725 C CA . LEU A 1 86 ? -11.140 7.482 19.506 1.00 79.88 86 LEU A CA 1
ATOM 726 C C . LEU A 1 86 ? -11.577 6.314 20.395 1.00 79.88 86 LEU A C 1
ATOM 728 O O . LEU A 1 86 ? -12.721 5.869 20.282 1.00 79.88 86 LEU A O 1
ATOM 732 N N . LYS A 1 87 ? -10.693 5.849 21.285 1.00 84.62 87 LYS A N 1
ATOM 733 C CA . LYS A 1 87 ? -10.934 4.705 22.162 1.00 84.62 87 LYS A CA 1
ATOM 734 C C . LYS A 1 87 ? -12.165 4.883 23.046 1.00 84.62 87 LYS A C 1
ATOM 736 O O . LYS A 1 87 ? -13.026 4.011 23.037 1.00 84.62 87 LYS A O 1
ATOM 741 N N . ASP A 1 88 ? -12.298 6.020 23.727 1.00 82.25 88 ASP A N 1
ATOM 742 C CA . ASP A 1 88 ? -13.411 6.253 24.661 1.00 82.25 88 ASP A CA 1
ATOM 743 C C . ASP A 1 88 ? -14.773 6.242 23.956 1.00 82.25 88 ASP A C 1
ATOM 745 O O . ASP A 1 88 ? -15.736 5.654 24.446 1.00 82.25 88 ASP A O 1
ATOM 749 N N . TYR A 1 89 ? -14.845 6.829 22.757 1.00 83.75 89 TYR A N 1
ATOM 750 C CA . TYR A 1 89 ? -16.056 6.804 21.938 1.00 83.75 89 TYR A CA 1
ATOM 751 C C . TYR A 1 89 ? -16.445 5.372 21.542 1.00 83.75 89 TYR A C 1
ATOM 753 O O . TYR A 1 89 ? -17.602 4.982 21.696 1.00 83.75 89 TYR A O 1
ATOM 761 N N . ILE A 1 90 ? -15.479 4.579 21.063 1.00 86.94 90 ILE A N 1
ATOM 762 C CA . ILE A 1 90 ? -15.703 3.174 20.698 1.00 86.94 90 ILE A CA 1
ATOM 763 C C . ILE A 1 90 ? -16.096 2.343 21.919 1.00 86.94 90 ILE A C 1
ATOM 765 O O . ILE A 1 90 ? -16.995 1.512 21.821 1.00 86.94 90 ILE A O 1
ATOM 769 N N . ALA A 1 91 ? -15.459 2.578 23.065 1.00 85.44 91 ALA A N 1
ATOM 770 C CA . ALA A 1 91 ? -15.747 1.868 24.301 1.00 85.44 91 ALA A CA 1
ATOM 771 C C . ALA A 1 91 ? -17.201 2.075 24.745 1.00 85.44 91 ALA A C 1
ATOM 773 O O . ALA A 1 91 ? -17.876 1.101 25.073 1.00 85.44 91 ALA A O 1
ATOM 774 N N . CYS A 1 92 ? -17.695 3.318 24.726 1.00 85.12 92 CYS A N 1
ATOM 775 C CA . CYS A 1 92 ? -19.097 3.615 25.026 1.00 85.12 92 CYS A CA 1
ATOM 776 C C . CYS A 1 92 ? -20.033 2.968 24.000 1.00 85.12 92 CYS A C 1
ATOM 778 O O . CYS A 1 92 ? -20.950 2.246 24.375 1.00 85.12 92 CYS A O 1
ATOM 780 N N . TYR A 1 93 ? -19.747 3.145 22.708 1.00 86.69 93 TYR A N 1
ATOM 781 C CA . TYR A 1 93 ? -20.593 2.623 21.638 1.00 86.69 93 TYR A CA 1
ATOM 782 C C . TYR A 1 93 ? -20.720 1.090 21.663 1.00 86.69 93 TYR A C 1
ATOM 784 O O . TYR A 1 93 ? -21.813 0.555 21.519 1.00 86.69 93 TYR A O 1
ATOM 792 N N . LEU A 1 94 ? -19.621 0.360 21.881 1.00 87.44 94 LEU A N 1
ATOM 793 C CA . LEU A 1 94 ? -19.655 -1.105 21.941 1.00 87.44 94 LEU A CA 1
ATOM 794 C C . LEU A 1 94 ? -20.380 -1.623 23.185 1.00 87.44 94 LEU A C 1
ATOM 796 O O . LEU A 1 94 ? -21.060 -2.645 23.101 1.00 87.44 94 LEU A O 1
ATOM 800 N N . LYS A 1 95 ? -20.280 -0.920 24.319 1.00 85.88 95 LYS A N 1
ATOM 801 C CA . LYS A 1 95 ? -21.058 -1.251 25.520 1.00 85.88 95 LYS A CA 1
ATOM 802 C C . LYS A 1 95 ? -22.556 -1.080 25.289 1.00 85.88 95 LYS A C 1
ATOM 804 O O . LYS A 1 95 ? -23.314 -1.967 25.671 1.00 85.88 95 LYS A O 1
ATOM 809 N N . ASP A 1 96 ? -22.962 0.002 24.626 1.00 85.62 96 ASP A N 1
ATOM 810 C CA . ASP A 1 96 ? -24.366 0.247 24.270 1.00 85.62 96 ASP A CA 1
ATOM 811 C C . ASP A 1 96 ? -24.908 -0.830 23.309 1.00 85.62 96 ASP A C 1
ATOM 813 O O . ASP A 1 96 ? -26.071 -1.216 23.391 1.00 85.62 96 ASP A O 1
ATOM 817 N N . GLU A 1 97 ? -24.047 -1.381 22.447 1.00 84.69 97 GLU A N 1
ATOM 818 C CA . GLU A 1 97 ? -24.351 -2.516 21.558 1.00 84.69 97 GLU A CA 1
ATOM 819 C C . GLU A 1 97 ? -24.257 -3.893 22.262 1.00 84.69 97 GLU A C 1
ATOM 821 O O . GLU A 1 97 ? -24.400 -4.935 21.619 1.00 84.69 97 GLU A O 1
ATOM 826 N N . GLY A 1 98 ? -24.021 -3.930 23.580 1.00 84.38 98 GLY A N 1
ATOM 827 C CA . GLY A 1 98 ? -24.055 -5.153 24.390 1.00 84.38 98 GLY A CA 1
ATOM 828 C C . GLY A 1 98 ? -22.747 -5.951 24.453 1.00 84.38 98 GLY A C 1
ATOM 829 O O . GLY A 1 98 ? -22.772 -7.125 24.833 1.00 84.38 98 GLY A O 1
ATOM 830 N N . PHE A 1 99 ? -21.602 -5.351 24.111 1.00 86.69 99 PHE A N 1
ATOM 831 C CA . PHE A 1 99 ? -20.293 -5.962 24.365 1.00 86.69 99 PHE A CA 1
ATOM 832 C C . PHE A 1 99 ? -19.950 -5.861 25.854 1.00 86.69 99 PHE A C 1
ATOM 834 O O . PHE A 1 99 ? -19.620 -4.788 26.363 1.00 86.69 99 PHE A O 1
ATOM 841 N N . ILE A 1 100 ? -20.027 -6.995 26.549 1.00 80.81 100 ILE A N 1
ATOM 842 C CA . ILE A 1 100 ? -19.820 -7.091 28.000 1.00 80.81 100 ILE A CA 1
ATOM 843 C C . ILE A 1 100 ? -18.590 -7.941 28.314 1.00 80.81 100 ILE A C 1
ATOM 845 O O . ILE A 1 100 ? -17.849 -7.607 29.232 1.00 80.81 100 ILE A O 1
ATOM 849 N N . ARG A 1 101 ? -18.364 -9.022 27.553 1.00 86.19 101 ARG A N 1
ATOM 850 C CA . ARG A 1 101 ? -17.295 -9.992 27.817 1.00 86.19 101 ARG A CA 1
ATOM 851 C C . ARG A 1 101 ? -16.048 -9.715 26.991 1.00 86.19 101 ARG A C 1
ATOM 853 O O . ARG A 1 101 ? -16.164 -9.467 25.790 1.00 86.19 101 ARG A O 1
ATOM 860 N N . SER A 1 102 ? -14.866 -9.887 27.579 1.00 86.88 102 SER A N 1
ATOM 861 C CA . SER A 1 102 ? -13.571 -9.744 26.893 1.00 86.88 102 SER A CA 1
ATOM 862 C C . SER A 1 102 ? -13.507 -10.556 25.589 1.00 86.88 102 SER A C 1
ATOM 864 O O . SER A 1 102 ? -13.125 -10.029 24.543 1.00 86.88 102 SER A O 1
ATOM 866 N N . GLN A 1 103 ? -13.994 -11.800 25.598 1.00 88.62 103 GLN A N 1
ATOM 867 C CA . GLN A 1 103 ? -14.009 -12.666 24.415 1.00 88.62 103 GLN A CA 1
ATOM 868 C C . GLN A 1 103 ? -14.768 -12.054 23.222 1.00 88.62 103 GLN A C 1
ATOM 870 O O . GLN A 1 103 ? -14.332 -12.205 22.084 1.00 88.62 103 GLN A O 1
ATOM 875 N N . GLN A 1 104 ? -15.850 -11.302 23.462 1.00 88.88 104 GLN A N 1
ATOM 876 C CA . GLN A 1 104 ? -16.613 -10.651 22.390 1.00 88.88 104 GLN A CA 1
ATOM 877 C C . GLN A 1 104 ? -15.775 -9.578 21.685 1.00 88.88 104 GLN A C 1
ATOM 879 O O . GLN A 1 104 ? -15.812 -9.477 20.460 1.00 88.88 104 GLN A O 1
ATOM 884 N N . PHE A 1 105 ? -14.982 -8.810 22.440 1.00 89.94 105 PHE A N 1
ATOM 885 C CA . PHE A 1 105 ? -14.053 -7.831 21.872 1.00 89.94 105 PHE A CA 1
ATOM 886 C C . PHE A 1 105 ? -12.973 -8.521 21.036 1.00 89.94 105 PHE A C 1
ATOM 888 O O . PHE A 1 105 ? -12.716 -8.100 19.911 1.00 89.94 105 PHE A O 1
ATOM 895 N N . LYS A 1 106 ? -12.399 -9.623 21.530 1.00 91.31 106 LYS A N 1
ATOM 896 C CA . LYS A 1 106 ? -11.391 -10.397 20.793 1.00 91.31 106 LYS A CA 1
ATOM 897 C C . LYS A 1 106 ? -11.930 -10.947 19.472 1.00 91.31 106 LYS A C 1
ATOM 899 O O . LYS A 1 106 ? -11.314 -10.763 18.426 1.00 91.31 106 LYS A O 1
ATOM 904 N N . ASP A 1 107 ? -13.093 -11.590 19.501 1.00 91.38 107 ASP A N 1
ATOM 905 C CA . ASP A 1 107 ? -13.696 -12.161 18.294 1.00 91.38 107 ASP A CA 1
ATOM 906 C C . ASP A 1 107 ? -14.026 -11.053 17.281 1.00 91.38 107 ASP A C 1
ATOM 908 O O . ASP A 1 107 ? -13.797 -11.188 16.076 1.00 91.38 107 ASP A O 1
ATOM 912 N N . PHE A 1 108 ? -14.486 -9.900 17.770 1.00 92.06 108 PHE A N 1
ATOM 913 C CA . PHE A 1 108 ? -14.777 -8.749 16.928 1.00 92.06 108 PHE A CA 1
ATOM 914 C C . PHE A 1 108 ? -13.519 -8.097 16.336 1.00 92.06 108 PHE A C 1
ATOM 916 O O . PHE A 1 108 ? -13.527 -7.762 15.148 1.00 92.06 108 PHE A O 1
ATOM 923 N N . SER A 1 109 ? -12.424 -7.967 17.095 1.00 93.19 109 SER A N 1
ATOM 924 C CA . SER A 1 109 ? -11.153 -7.428 16.584 1.00 93.19 109 SER A CA 1
ATOM 925 C C . SER A 1 109 ? -10.593 -8.302 15.457 1.00 93.19 109 SER A C 1
ATOM 927 O O . SER A 1 109 ? -10.136 -7.782 14.433 1.00 93.19 109 SER A O 1
ATOM 929 N N . VAL A 1 110 ? -10.714 -9.629 15.581 1.00 93.38 110 VAL A N 1
ATOM 930 C CA . VAL A 1 110 ? -10.317 -10.592 14.543 1.00 93.38 110 VAL A CA 1
ATOM 931 C C . VAL A 1 110 ? -11.150 -10.407 13.273 1.00 93.38 110 VAL A C 1
ATOM 933 O O . VAL A 1 110 ? -10.574 -10.228 12.195 1.00 93.38 110 VAL A O 1
ATOM 936 N N . ILE A 1 111 ? -12.483 -10.352 13.385 1.00 93.12 111 ILE A N 1
ATOM 937 C CA . ILE A 1 111 ? -13.374 -10.153 12.227 1.00 93.12 111 ILE A CA 1
ATOM 938 C C . ILE A 1 111 ? -13.071 -8.824 11.521 1.00 93.12 111 ILE A C 1
ATOM 940 O O . ILE A 1 111 ? -13.035 -8.750 10.289 1.00 93.12 111 ILE A O 1
ATOM 944 N N . LEU A 1 112 ? -12.831 -7.755 12.283 1.00 92.19 112 LEU A N 1
ATOM 945 C CA . LEU A 1 112 ? -12.477 -6.454 11.721 1.00 92.19 112 LEU A CA 1
ATOM 946 C C . LEU A 1 112 ? -11.120 -6.486 11.011 1.00 92.19 112 LEU A C 1
ATOM 948 O O . LEU A 1 112 ? -11.005 -5.946 9.908 1.00 92.19 112 LEU A O 1
ATOM 952 N N . ARG A 1 113 ? -10.107 -7.154 11.581 1.00 93.00 113 ARG A N 1
ATOM 953 C CA . ARG A 1 113 ? -8.805 -7.342 10.917 1.00 93.00 113 ARG A CA 1
ATOM 954 C C . ARG A 1 113 ? -8.956 -8.091 9.599 1.00 93.00 113 ARG A C 1
ATOM 956 O O . ARG A 1 113 ? -8.350 -7.687 8.607 1.00 93.00 113 ARG A O 1
ATOM 963 N N . GLU A 1 114 ? -9.774 -9.136 9.548 1.00 91.94 114 GLU A N 1
ATOM 964 C CA . GLU A 1 114 ? -10.045 -9.861 8.304 1.00 91.94 114 GLU A CA 1
ATOM 965 C C . GLU A 1 114 ? -10.763 -8.990 7.270 1.00 91.94 114 GLU A C 1
ATOM 967 O O . GLU A 1 114 ? -10.305 -8.893 6.128 1.00 91.94 114 GLU A O 1
ATOM 972 N N . LYS A 1 115 ? -11.822 -8.268 7.666 1.00 90.81 115 LYS A N 1
ATOM 973 C CA . LYS A 1 115 ? -12.521 -7.328 6.770 1.00 90.81 115 LYS A CA 1
ATOM 974 C C . LYS A 1 115 ? -11.604 -6.217 6.260 1.00 90.81 115 LYS A C 1
ATOM 976 O O . LYS A 1 115 ? -11.714 -5.808 5.102 1.00 90.81 115 LYS A O 1
ATOM 981 N N . SER A 1 116 ? -10.699 -5.719 7.102 1.00 89.25 116 SER A N 1
ATOM 982 C CA . SER A 1 116 ? -9.696 -4.733 6.702 1.00 89.25 116 SER A CA 1
ATOM 983 C C . SER A 1 116 ? -8.748 -5.308 5.650 1.00 89.25 116 SER A C 1
ATOM 985 O O . SER A 1 116 ? -8.572 -4.681 4.603 1.00 89.25 116 SER A O 1
ATOM 987 N N . LYS A 1 117 ? -8.209 -6.516 5.872 1.00 88.75 117 LYS A N 1
ATOM 988 C CA . LYS A 1 117 ? -7.322 -7.206 4.921 1.00 88.75 117 LYS A CA 1
ATOM 989 C C . LYS A 1 117 ? -8.000 -7.454 3.575 1.00 88.75 117 LYS A C 1
ATOM 991 O O . LYS A 1 117 ? -7.391 -7.189 2.548 1.00 88.75 117 LYS A O 1
ATOM 996 N N . GLN A 1 118 ? -9.263 -7.881 3.568 1.00 88.88 118 GLN A N 1
ATOM 997 C CA . GLN A 1 118 ? -10.025 -8.101 2.331 1.00 88.88 118 GLN A CA 1
ATOM 998 C C . GLN A 1 118 ? -10.243 -6.813 1.525 1.00 88.88 118 GLN A C 1
ATOM 1000 O O . GLN A 1 118 ? -10.275 -6.844 0.297 1.00 88.88 118 GLN A O 1
ATOM 1005 N N . LYS A 1 119 ? -10.396 -5.668 2.202 1.00 86.44 119 LYS A N 1
ATOM 1006 C CA . LYS A 1 119 ? -10.531 -4.359 1.543 1.00 86.44 119 LYS A CA 1
ATOM 1007 C C . LYS A 1 119 ? -9.195 -3.709 1.193 1.00 86.44 119 LYS A C 1
ATOM 1009 O O . LYS A 1 119 ? -9.192 -2.761 0.409 1.00 86.44 119 LYS A O 1
ATOM 1014 N N . HIS A 1 120 ? -8.093 -4.163 1.786 1.00 86.56 120 HIS A N 1
ATOM 1015 C CA . HIS A 1 120 ? -6.771 -3.613 1.532 1.00 86.56 120 HIS A CA 1
ATOM 1016 C C . HIS A 1 120 ? -6.317 -4.002 0.127 1.00 86.56 120 HIS A C 1
ATOM 1018 O O . HIS A 1 120 ? -6.163 -5.181 -0.187 1.00 86.56 120 HIS A O 1
ATOM 1024 N N . LYS A 1 121 ? -6.085 -3.009 -0.729 1.00 85.06 121 LYS A N 1
ATOM 1025 C CA . LYS A 1 121 ? -5.553 -3.228 -2.070 1.00 85.06 121 LYS A CA 1
ATOM 1026 C C . LYS A 1 121 ? -4.045 -3.042 -2.028 1.00 85.06 121 LYS A C 1
ATOM 1028 O O . LYS A 1 121 ? -3.557 -1.935 -1.820 1.00 85.06 121 LYS A O 1
ATOM 1033 N N . LYS A 1 122 ? -3.312 -4.125 -2.252 1.00 85.00 122 LYS A N 1
ATOM 1034 C CA . LYS A 1 122 ? -1.870 -4.096 -2.484 1.00 85.00 122 LYS A CA 1
ATOM 1035 C C . LYS A 1 122 ? -1.587 -4.871 -3.754 1.00 85.00 122 LYS A C 1
ATOM 1037 O O . LYS A 1 122 ? -2.085 -5.980 -3.923 1.00 85.00 122 LYS A O 1
ATOM 1042 N N . TYR A 1 123 ? -0.809 -4.271 -4.637 1.00 82.94 123 TYR A N 1
ATOM 1043 C CA . TYR A 1 123 ? -0.463 -4.874 -5.909 1.00 82.94 123 TYR A CA 1
ATOM 1044 C C . TYR A 1 123 ? 0.946 -5.437 -5.795 1.00 82.94 123 TYR A C 1
ATOM 1046 O O . TYR A 1 123 ? 1.865 -4.735 -5.373 1.00 82.94 123 TYR A O 1
ATOM 1054 N N . ASP A 1 124 ? 1.098 -6.713 -6.138 1.00 82.44 124 ASP A N 1
ATOM 1055 C CA . ASP A 1 124 ? 2.402 -7.339 -6.308 1.00 82.44 124 ASP A CA 1
ATOM 1056 C C . ASP A 1 124 ? 2.592 -7.662 -7.786 1.00 82.44 124 ASP A C 1
ATOM 1058 O O . ASP A 1 124 ? 2.015 -8.614 -8.314 1.00 82.44 124 ASP A O 1
ATOM 1062 N N . LEU A 1 125 ? 3.369 -6.816 -8.464 1.00 79.81 125 LEU A N 1
ATOM 1063 C CA . LEU A 1 125 ? 3.667 -6.993 -9.880 1.00 79.81 125 LEU A CA 1
ATOM 1064 C C . LEU A 1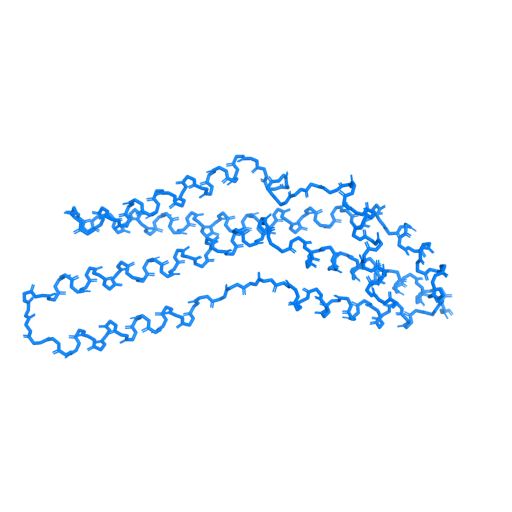 125 ? 4.951 -7.794 -10.134 1.00 79.81 125 LEU A C 1
ATOM 1066 O O . LEU A 1 125 ? 5.333 -7.976 -11.289 1.00 79.81 125 LEU A O 1
ATOM 1070 N N . ASN A 1 126 ? 5.598 -8.322 -9.090 1.00 78.69 126 ASN A N 1
ATOM 1071 C CA . ASN A 1 126 ? 6.814 -9.122 -9.237 1.00 78.69 126 ASN A CA 1
ATOM 1072 C C . ASN A 1 126 ? 6.639 -10.354 -10.149 1.00 78.69 126 ASN A C 1
ATOM 1074 O O . ASN A 1 126 ? 7.536 -10.602 -10.959 1.00 78.69 126 ASN A O 1
ATOM 1078 N N . PRO A 1 127 ? 5.508 -11.094 -10.120 1.00 81.50 127 PRO A N 1
ATOM 1079 C CA . PRO A 1 127 ? 5.300 -12.217 -11.038 1.00 81.50 127 PRO A CA 1
ATOM 1080 C C . PRO A 1 127 ? 5.325 -11.800 -12.516 1.00 81.50 127 PRO A C 1
ATOM 1082 O O . PRO A 1 127 ? 5.835 -12.533 -13.362 1.00 81.50 127 PRO A O 1
ATOM 1085 N N . TYR A 1 128 ? 4.844 -10.595 -12.832 1.00 79.81 128 TYR A N 1
ATOM 1086 C CA . TYR A 1 128 ? 4.843 -10.074 -14.200 1.00 79.81 128 TYR A CA 1
ATOM 1087 C C . TYR A 1 128 ? 6.250 -9.714 -14.681 1.00 79.81 128 TYR A C 1
ATOM 1089 O O . TYR A 1 128 ? 6.532 -9.857 -15.868 1.00 79.81 128 TYR A O 1
ATOM 1097 N N . ILE A 1 129 ? 7.158 -9.319 -13.779 1.00 75.75 129 ILE A N 1
ATOM 1098 C CA . ILE A 1 129 ? 8.575 -9.116 -14.120 1.00 75.75 129 ILE A CA 1
ATOM 1099 C C . ILE A 1 129 ? 9.171 -10.432 -14.625 1.00 75.75 129 ILE A C 1
ATOM 1101 O O . ILE A 1 129 ? 9.798 -10.455 -15.680 1.00 75.75 129 ILE A O 1
ATOM 1105 N N . ALA A 1 130 ? 8.930 -11.535 -13.910 1.00 79.81 130 ALA A N 1
ATOM 1106 C CA . ALA A 1 130 ? 9.428 -12.851 -14.305 1.00 79.81 130 ALA A CA 1
ATOM 1107 C C . ALA A 1 130 ? 8.872 -13.290 -15.671 1.00 79.81 130 ALA A C 1
ATOM 1109 O O . ALA A 1 130 ? 9.623 -13.799 -16.503 1.00 79.81 130 ALA A O 1
ATOM 1110 N N . MET A 1 131 ? 7.585 -13.032 -15.935 1.00 82.81 131 MET A N 1
ATOM 1111 C CA . MET A 1 131 ? 6.973 -13.304 -17.241 1.00 82.81 131 MET A CA 1
ATOM 1112 C C . MET A 1 131 ? 7.614 -12.483 -18.365 1.00 82.81 131 MET A C 1
ATOM 1114 O O . MET A 1 131 ? 7.958 -13.039 -19.405 1.00 82.81 131 MET A O 1
ATOM 1118 N N . VAL A 1 132 ? 7.810 -11.177 -18.159 1.00 79.88 132 VAL A N 1
ATOM 1119 C CA . VAL A 1 132 ? 8.445 -10.298 -19.152 1.00 79.88 132 VAL A CA 1
ATOM 1120 C C . VAL A 1 132 ? 9.873 -10.758 -19.441 1.00 79.88 132 VAL A C 1
ATOM 1122 O O . VAL A 1 132 ? 10.233 -10.920 -20.603 1.00 79.88 132 VAL A O 1
ATOM 1125 N N . VAL A 1 133 ? 10.660 -11.065 -18.408 1.00 79.06 133 VAL A N 1
ATOM 1126 C CA . VAL A 1 133 ? 12.024 -11.599 -18.562 1.00 79.06 133 VAL A CA 1
ATOM 1127 C C . VAL A 1 133 ? 12.028 -12.915 -19.347 1.00 79.06 133 VAL A C 1
ATOM 1129 O O . VAL A 1 133 ? 12.846 -13.080 -20.250 1.00 79.06 133 VAL A O 1
ATOM 1132 N N . ALA A 1 134 ? 11.101 -13.833 -19.064 1.00 81.94 134 ALA A N 1
ATOM 1133 C CA . ALA A 1 134 ? 10.997 -15.100 -19.788 1.00 81.94 134 ALA A CA 1
ATOM 1134 C C . ALA A 1 134 ? 10.672 -14.898 -21.279 1.00 81.94 134 ALA A C 1
ATOM 1136 O O . ALA A 1 134 ? 11.313 -15.510 -22.134 1.00 81.94 134 ALA A O 1
ATOM 1137 N N . ILE A 1 135 ? 9.732 -14.000 -21.601 1.00 81.00 135 ILE A N 1
ATOM 1138 C CA . ILE A 1 135 ? 9.382 -13.644 -22.987 1.00 81.00 135 ILE A CA 1
ATOM 1139 C C . ILE A 1 135 ? 10.595 -13.055 -23.714 1.00 81.00 135 ILE A C 1
ATOM 1141 O O . ILE A 1 135 ? 10.853 -13.405 -24.865 1.00 81.00 135 ILE A O 1
ATOM 1145 N N . ILE A 1 136 ? 11.368 -12.199 -23.044 1.00 76.88 136 ILE A N 1
ATOM 1146 C CA . ILE A 1 136 ? 12.582 -11.590 -23.598 1.00 76.88 136 ILE A CA 1
ATOM 1147 C C . ILE A 1 136 ? 13.626 -12.659 -23.928 1.00 76.88 136 ILE A C 1
ATOM 1149 O O . ILE A 1 136 ? 14.135 -12.683 -25.047 1.00 76.88 136 ILE A O 1
ATOM 1153 N N . ILE A 1 137 ? 13.923 -13.560 -22.985 1.00 77.75 137 ILE A N 1
ATOM 1154 C CA . ILE A 1 137 ? 14.895 -14.648 -23.179 1.00 77.75 137 ILE A CA 1
ATOM 1155 C C . ILE A 1 137 ? 14.470 -15.537 -24.350 1.00 77.75 137 ILE A C 1
ATOM 1157 O O . ILE A 1 137 ? 15.279 -15.832 -25.230 1.00 77.75 137 ILE A O 1
ATOM 1161 N N . PHE A 1 138 ? 13.192 -15.915 -24.394 1.00 80.94 138 PHE A N 1
ATOM 1162 C CA . PHE A 1 138 ? 12.638 -16.725 -25.473 1.00 80.94 138 PHE A CA 1
ATOM 1163 C C . PHE A 1 138 ? 12.747 -16.020 -26.831 1.00 80.94 138 PHE A C 1
ATOM 1165 O O . PHE A 1 138 ? 13.243 -16.602 -27.795 1.00 80.94 138 PHE A O 1
ATOM 1172 N N . THR A 1 139 ? 12.378 -14.741 -26.899 1.00 77.00 139 THR A N 1
ATOM 1173 C CA . THR A 1 139 ? 12.445 -13.948 -28.135 1.00 77.00 139 THR A CA 1
ATOM 1174 C C . THR A 1 139 ? 13.886 -13.815 -28.630 1.00 77.00 139 THR A C 1
ATOM 1176 O O . THR A 1 139 ? 14.153 -14.049 -29.805 1.00 77.00 139 THR A O 1
ATOM 1179 N N . LEU A 1 140 ? 14.836 -13.530 -27.731 1.00 74.62 140 LEU A N 1
ATOM 1180 C CA . LEU A 1 140 ? 16.264 -13.463 -28.057 1.00 74.62 140 LEU A CA 1
ATOM 1181 C C . LEU A 1 140 ? 16.830 -14.806 -28.535 1.00 74.62 140 LEU A C 1
ATOM 1183 O O . LEU A 1 140 ? 17.741 -14.807 -29.357 1.00 74.62 140 LEU A O 1
ATOM 1187 N N . SER A 1 141 ? 16.303 -15.931 -28.041 1.00 72.88 141 SER A N 1
ATOM 1188 C CA . SER A 1 141 ? 16.739 -17.272 -28.452 1.00 72.88 141 SER A CA 1
ATOM 1189 C C . SER A 1 141 ? 16.249 -17.682 -29.846 1.00 72.88 141 SER A C 1
ATOM 1191 O O . SER A 1 141 ? 16.906 -18.478 -30.511 1.00 72.88 141 SER A O 1
ATOM 1193 N N . LEU A 1 142 ? 15.120 -17.127 -30.303 1.00 75.81 142 LEU A N 1
ATOM 1194 C CA . LEU A 1 142 ? 14.519 -17.431 -31.608 1.00 75.81 142 LEU A CA 1
ATOM 1195 C C . LEU A 1 142 ? 15.057 -16.565 -32.753 1.00 75.81 142 LEU A C 1
ATOM 1197 O O . LEU A 1 142 ? 14.839 -16.877 -33.923 1.00 75.81 142 LEU A O 1
ATOM 1201 N N . LEU A 1 143 ? 15.738 -15.466 -32.438 1.00 71.88 143 LEU A N 1
ATOM 1202 C CA . LEU A 1 143 ? 16.236 -14.528 -33.435 1.00 71.88 143 LEU A CA 1
ATOM 1203 C C . LEU A 1 143 ? 17.621 -14.932 -33.926 1.00 71.88 143 LEU A C 1
ATOM 1205 O O . LEU A 1 143 ? 18.619 -14.789 -33.228 1.00 71.88 143 LEU A O 1
ATOM 1209 N N . THR A 1 144 ? 17.675 -15.366 -35.179 1.00 60.97 144 THR A N 1
ATOM 1210 C CA . THR A 1 144 ? 18.913 -15.632 -35.924 1.00 60.97 144 THR A CA 1
ATOM 1211 C C . THR A 1 144 ? 19.469 -14.395 -36.637 1.00 60.97 144 THR A C 1
ATOM 1213 O O . THR A 1 144 ? 20.570 -14.448 -37.176 1.00 60.97 144 THR A O 1
ATOM 1216 N N . ASN A 1 145 ? 18.730 -13.279 -36.660 1.00 66.69 145 ASN A N 1
ATOM 1217 C CA . ASN A 1 145 ? 19.096 -12.071 -37.402 1.00 66.69 145 ASN A CA 1
ATOM 1218 C C . ASN A 1 145 ? 19.708 -11.002 -36.476 1.00 66.69 145 ASN A C 1
ATOM 1220 O O . ASN A 1 145 ? 18.997 -10.351 -35.706 1.00 66.69 145 ASN A O 1
ATOM 1224 N N . ASP A 1 146 ? 21.025 -10.801 -36.576 1.00 72.50 146 ASP A N 1
ATOM 1225 C CA . ASP A 1 146 ? 21.799 -9.926 -35.681 1.00 72.50 146 ASP A CA 1
ATOM 1226 C C . ASP A 1 146 ? 21.431 -8.434 -35.777 1.00 72.50 146 ASP A C 1
ATOM 1228 O O . ASP A 1 146 ? 21.655 -7.684 -34.828 1.00 72.50 146 ASP A O 1
ATOM 1232 N N . SER A 1 147 ? 20.807 -7.990 -36.873 1.00 76.62 147 SER A N 1
ATOM 1233 C CA . SER A 1 147 ? 20.453 -6.575 -37.083 1.00 76.62 147 SER A CA 1
ATOM 1234 C C . SER A 1 147 ? 19.296 -6.074 -36.204 1.00 76.62 147 SER A C 1
ATOM 1236 O O . SER A 1 147 ? 19.282 -4.910 -35.810 1.00 76.62 147 SER A O 1
ATOM 1238 N N . LEU A 1 148 ? 18.343 -6.944 -35.848 1.00 74.19 148 LEU A N 1
ATOM 1239 C CA . LEU A 1 148 ? 17.182 -6.598 -35.007 1.00 74.19 148 LEU A CA 1
ATOM 1240 C C . LEU A 1 148 ? 17.438 -6.819 -33.513 1.00 74.19 148 LEU A C 1
ATOM 1242 O O . LEU A 1 148 ? 16.684 -6.341 -32.661 1.00 74.19 148 LEU A O 1
ATOM 1246 N N . ARG A 1 149 ? 18.514 -7.535 -33.187 1.00 74.44 149 ARG A N 1
ATOM 1247 C CA . ARG A 1 149 ? 18.876 -7.906 -31.820 1.00 74.44 149 ARG A CA 1
ATOM 1248 C C . ARG A 1 149 ? 19.031 -6.693 -30.888 1.00 74.44 149 ARG A C 1
ATOM 1250 O O . ARG A 1 149 ? 18.464 -6.750 -29.798 1.00 74.44 149 ARG A O 1
ATOM 1257 N N . PRO A 1 150 ? 19.695 -5.583 -31.279 1.00 75.25 150 PRO A N 1
ATOM 1258 C CA . PRO A 1 150 ? 19.838 -4.414 -30.410 1.00 75.25 150 PRO A CA 1
ATOM 1259 C C . PRO A 1 150 ? 18.498 -3.748 -30.086 1.00 75.25 150 PRO A C 1
ATOM 1261 O O . PRO A 1 150 ? 18.235 -3.448 -28.927 1.00 75.25 150 PRO A O 1
ATOM 1264 N N . LEU A 1 151 ? 17.621 -3.589 -31.084 1.00 75.44 151 LEU A N 1
ATOM 1265 C CA . LEU A 1 151 ? 16.292 -2.999 -30.900 1.00 75.44 151 LEU A CA 1
ATOM 1266 C C . LEU A 1 151 ? 15.461 -3.807 -29.896 1.00 75.44 151 LEU A C 1
ATOM 1268 O O . LEU A 1 151 ? 14.828 -3.246 -29.007 1.00 75.44 151 LEU A O 1
ATOM 1272 N N . ILE A 1 152 ? 15.492 -5.133 -30.015 1.00 75.50 152 ILE A N 1
ATOM 1273 C CA . ILE A 1 152 ? 14.714 -6.034 -29.161 1.00 75.50 152 ILE A CA 1
ATOM 1274 C C . ILE A 1 152 ? 15.264 -6.058 -27.736 1.00 75.50 152 ILE A C 1
ATOM 1276 O O . ILE A 1 152 ? 14.478 -6.055 -26.793 1.00 75.50 152 ILE A O 1
ATOM 1280 N N . VAL A 1 153 ? 16.588 -5.998 -27.561 1.00 75.38 153 VAL A N 1
ATOM 1281 C CA . VAL A 1 153 ? 17.211 -5.814 -26.240 1.00 75.38 153 VAL A CA 1
ATOM 1282 C C . VAL A 1 153 ? 16.791 -4.478 -25.617 1.00 75.38 153 VAL A C 1
ATOM 1284 O O . VAL A 1 153 ? 16.444 -4.446 -24.438 1.00 75.38 153 VAL A O 1
ATOM 1287 N N . THR A 1 154 ? 16.752 -3.387 -26.384 1.00 74.56 154 THR A N 1
ATOM 1288 C CA . THR A 1 154 ? 16.298 -2.084 -25.877 1.00 74.56 154 THR A CA 1
ATOM 1289 C C . THR A 1 154 ? 14.828 -2.126 -25.457 1.00 74.56 154 THR A C 1
ATOM 1291 O O . THR A 1 154 ? 14.507 -1.752 -24.332 1.00 74.56 154 THR A O 1
ATOM 1294 N N . VAL A 1 155 ? 13.937 -2.659 -26.300 1.00 76.19 155 VAL A N 1
ATOM 1295 C CA . VAL A 1 155 ? 12.503 -2.812 -25.982 1.00 76.19 155 VAL A CA 1
ATOM 1296 C C . VAL A 1 155 ? 12.298 -3.698 -24.750 1.00 76.19 155 VAL A C 1
ATOM 1298 O O . VAL A 1 155 ? 11.503 -3.372 -23.872 1.00 76.19 155 VAL A O 1
ATOM 1301 N N . ALA A 1 156 ? 13.055 -4.786 -24.643 1.00 76.44 156 ALA A N 1
ATOM 1302 C CA . ALA A 1 156 ? 13.051 -5.686 -23.499 1.00 76.44 156 ALA A CA 1
ATOM 1303 C C . ALA A 1 156 ? 13.412 -4.974 -22.185 1.00 76.44 156 ALA A C 1
ATOM 1305 O O . ALA A 1 156 ? 12.682 -5.067 -21.195 1.00 76.44 156 ALA A O 1
ATOM 1306 N N . ILE A 1 157 ? 14.521 -4.233 -22.186 1.00 75.81 157 ILE A N 1
ATOM 1307 C CA . ILE A 1 157 ? 14.980 -3.438 -21.042 1.00 75.81 157 ILE A CA 1
ATOM 1308 C C . ILE A 1 157 ? 13.919 -2.393 -20.662 1.00 75.81 157 ILE A C 1
ATOM 1310 O O . ILE A 1 157 ? 13.558 -2.268 -19.491 1.00 75.81 157 ILE A O 1
ATOM 1314 N N . CYS A 1 158 ? 13.357 -1.707 -21.654 1.00 75.50 158 CYS A N 1
ATOM 1315 C CA . CYS A 1 158 ? 12.261 -0.755 -21.497 1.00 75.50 158 CYS A CA 1
ATOM 1316 C C . CYS A 1 158 ? 11.023 -1.382 -20.826 1.00 75.50 158 CYS A C 1
ATOM 1318 O O . CYS A 1 158 ? 10.491 -0.822 -19.866 1.00 75.50 158 CYS A O 1
ATOM 1320 N N . CYS A 1 159 ? 10.587 -2.567 -21.265 1.00 77.06 159 CYS A N 1
ATOM 1321 C CA . CYS A 1 159 ? 9.469 -3.285 -20.646 1.00 77.06 159 CYS A CA 1
ATOM 1322 C C . CYS A 1 159 ? 9.753 -3.657 -19.184 1.00 77.06 159 CYS A C 1
ATOM 1324 O O . CYS A 1 159 ? 8.873 -3.508 -18.337 1.00 77.06 159 CYS A O 1
ATOM 1326 N N . ILE A 1 160 ? 10.973 -4.101 -18.867 1.00 79.19 160 ILE A N 1
ATOM 1327 C CA . ILE A 1 160 ? 11.374 -4.417 -17.488 1.00 79.19 160 ILE A CA 1
ATOM 1328 C C . ILE A 1 160 ? 11.267 -3.170 -16.601 1.00 79.19 160 ILE A C 1
ATOM 1330 O O . ILE A 1 160 ? 10.674 -3.239 -15.522 1.00 79.19 160 ILE A O 1
ATOM 1334 N N . PHE A 1 161 ? 11.776 -2.023 -17.060 1.00 77.25 161 PHE A N 1
ATOM 1335 C CA . PHE A 1 161 ? 11.697 -0.775 -16.299 1.00 77.25 161 PHE A CA 1
ATOM 1336 C C . PHE A 1 161 ? 10.263 -0.313 -16.069 1.00 77.25 161 PHE A C 1
ATOM 1338 O O . PHE A 1 161 ? 9.932 0.055 -14.943 1.00 77.25 161 PHE A O 1
ATOM 1345 N N . ILE A 1 162 ? 9.389 -0.410 -17.077 1.00 78.38 162 ILE A N 1
ATOM 1346 C CA . ILE A 1 162 ? 7.965 -0.099 -16.903 1.00 78.38 162 ILE A CA 1
ATOM 1347 C C . ILE A 1 162 ? 7.370 -0.942 -15.772 1.00 78.38 162 ILE A C 1
ATOM 1349 O O . ILE A 1 162 ? 6.762 -0.396 -14.853 1.00 78.38 162 ILE A O 1
ATOM 1353 N N . VAL A 1 163 ? 7.548 -2.264 -15.807 1.00 79.75 163 VAL A N 1
ATOM 1354 C CA . VAL A 1 163 ? 6.924 -3.150 -14.812 1.00 79.75 163 VAL A CA 1
ATOM 1355 C C . VAL A 1 163 ? 7.479 -2.8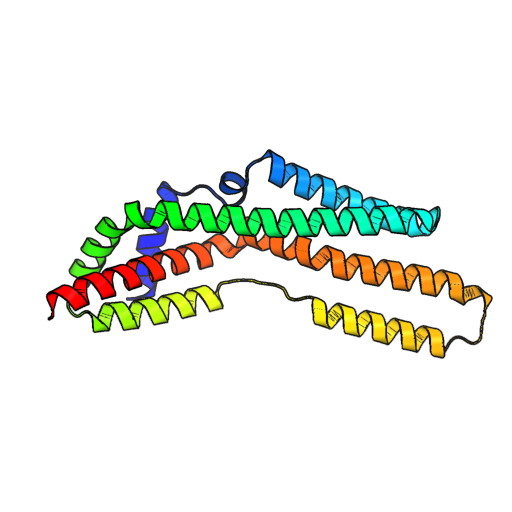84 -13.409 1.00 79.75 163 VAL A C 1
ATOM 1357 O O . VAL A 1 163 ? 6.708 -2.817 -12.447 1.00 79.75 163 VAL A O 1
ATOM 1360 N N . ILE A 1 164 ? 8.793 -2.667 -13.286 1.00 81.50 164 ILE A N 1
ATOM 1361 C CA . ILE A 1 164 ? 9.434 -2.337 -12.005 1.00 81.50 164 ILE A CA 1
ATOM 1362 C C . ILE A 1 164 ? 8.926 -0.994 -11.463 1.00 81.50 164 ILE A C 1
ATOM 1364 O O . ILE A 1 164 ? 8.674 -0.895 -10.263 1.00 81.50 164 ILE A O 1
ATOM 1368 N N . SER A 1 165 ? 8.745 0.016 -12.317 1.00 80.25 165 SER A N 1
ATOM 1369 C CA . SER A 1 165 ? 8.278 1.359 -11.940 1.00 80.25 165 SER A CA 1
ATOM 1370 C C . SER A 1 165 ? 6.786 1.412 -11.612 1.00 80.25 165 SER A C 1
ATOM 1372 O O . SER A 1 165 ? 6.385 2.109 -10.678 1.00 80.25 165 SER A O 1
ATOM 1374 N N . ILE A 1 166 ? 5.948 0.649 -12.320 1.00 83.94 166 ILE A N 1
ATOM 1375 C CA . ILE A 1 166 ? 4.498 0.616 -12.077 1.00 83.94 166 ILE A CA 1
ATOM 1376 C C . ILE A 1 166 ? 4.197 0.112 -10.662 1.00 83.94 166 ILE A C 1
ATOM 1378 O O . ILE A 1 166 ? 3.282 0.622 -10.017 1.00 8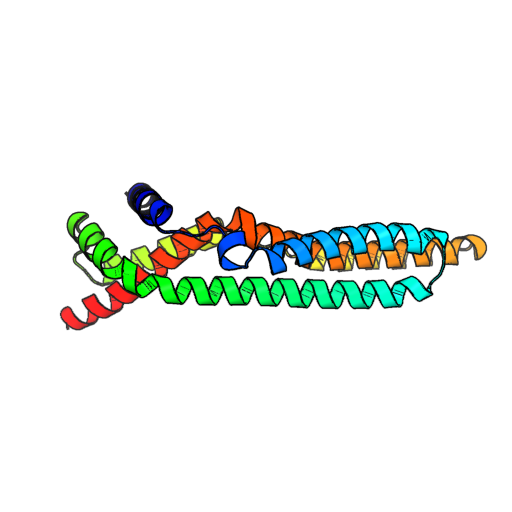3.94 166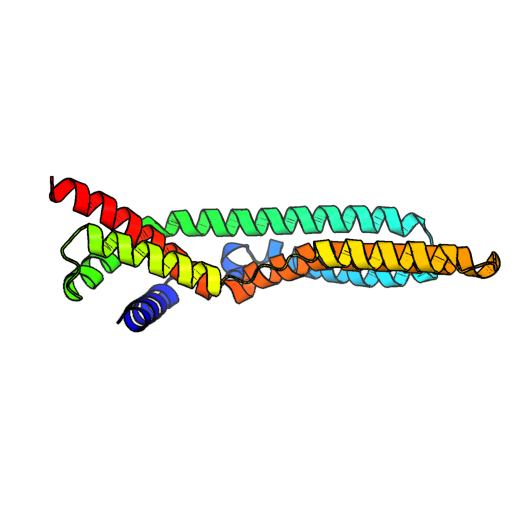 ILE A O 1
ATOM 1382 N N . ASN A 1 167 ? 4.968 -0.844 -10.138 1.00 84.00 167 ASN A N 1
ATOM 1383 C CA . ASN A 1 167 ? 4.709 -1.429 -8.821 1.00 84.00 167 ASN A CA 1
ATOM 1384 C C . ASN A 1 167 ? 4.709 -0.390 -7.667 1.00 84.00 167 ASN A C 1
ATOM 1386 O O . ASN A 1 167 ? 3.691 -0.259 -6.978 1.00 84.00 167 ASN A O 1
ATOM 1390 N N . PRO A 1 168 ? 5.776 0.406 -7.439 1.00 82.94 168 PRO A N 1
ATOM 1391 C CA . PRO A 1 168 ? 5.744 1.481 -6.451 1.00 82.94 168 PRO A CA 1
ATOM 1392 C C . PRO A 1 168 ? 4.750 2.591 -6.817 1.00 82.94 168 PRO A C 1
ATOM 1394 O O . PRO A 1 168 ? 4.158 3.166 -5.905 1.00 82.94 168 PRO A O 1
ATOM 1397 N N . MET A 1 169 ? 4.516 2.881 -8.104 1.00 85.69 169 MET A N 1
ATOM 1398 C CA . MET A 1 169 ? 3.545 3.903 -8.522 1.00 85.69 169 MET A CA 1
ATOM 1399 C C . MET A 1 169 ? 2.112 3.550 -8.121 1.00 85.69 169 MET A C 1
ATOM 1401 O O . MET A 1 169 ? 1.440 4.334 -7.447 1.00 85.69 169 MET A O 1
ATOM 1405 N N . VAL A 1 170 ? 1.647 2.360 -8.503 1.00 87.44 170 VAL A N 1
ATOM 1406 C CA . VAL A 1 170 ? 0.285 1.898 -8.225 1.00 87.44 170 VAL A CA 1
ATOM 1407 C C . VAL A 1 170 ? 0.079 1.735 -6.724 1.00 87.44 170 VAL A C 1
ATOM 1409 O O . VAL A 1 170 ? -0.961 2.148 -6.213 1.00 87.44 170 VAL A O 1
ATOM 1412 N N . ASN A 1 171 ? 1.064 1.207 -5.992 1.00 85.31 171 ASN A N 1
ATOM 1413 C CA . ASN A 1 171 ? 0.962 1.080 -4.537 1.00 85.31 171 ASN A CA 1
ATOM 1414 C C . ASN A 1 171 ? 0.937 2.446 -3.833 1.00 85.31 171 ASN A C 1
ATOM 1416 O O . ASN A 1 171 ? 0.067 2.664 -2.992 1.00 85.31 171 ASN A O 1
ATOM 1420 N N . THR A 1 172 ? 1.783 3.401 -4.239 1.00 83.19 172 THR A N 1
ATOM 1421 C CA . THR A 1 172 ? 1.757 4.774 -3.698 1.00 83.19 172 THR A CA 1
ATOM 1422 C C . THR A 1 172 ? 0.396 5.428 -3.941 1.00 83.19 172 THR A C 1
ATOM 1424 O O . THR A 1 172 ? -0.217 5.958 -3.015 1.00 83.19 172 THR A O 1
ATOM 1427 N N . PHE A 1 173 ? -0.125 5.345 -5.168 1.00 85.19 173 PHE A N 1
ATOM 1428 C CA . PHE A 1 173 ? -1.446 5.875 -5.505 1.00 85.19 173 PHE A CA 1
ATOM 1429 C C . PHE A 1 173 ? -2.552 5.214 -4.670 1.00 85.19 173 PHE A C 1
ATOM 1431 O O . PHE A 1 173 ? -3.404 5.884 -4.084 1.00 85.19 173 PHE A O 1
ATOM 1438 N N . THR A 1 174 ? -2.520 3.889 -4.571 1.00 85.75 174 THR A N 1
ATOM 1439 C CA . THR A 1 174 ? -3.530 3.114 -3.848 1.00 85.75 174 THR A CA 1
ATOM 1440 C C . THR A 1 174 ? -3.519 3.437 -2.356 1.00 85.75 174 THR A C 1
ATOM 1442 O O . THR A 1 174 ? -4.586 3.631 -1.776 1.00 85.75 174 THR A O 1
ATOM 1445 N N . ASN A 1 175 ? -2.343 3.600 -1.749 1.00 82.56 175 ASN A N 1
ATOM 1446 C CA . ASN A 1 175 ? -2.208 3.994 -0.347 1.00 82.56 175 ASN A CA 1
ATOM 1447 C C . ASN A 1 175 ? -2.677 5.435 -0.100 1.00 82.56 175 ASN A C 1
ATOM 1449 O O . ASN A 1 175 ? -3.346 5.708 0.890 1.00 82.56 175 ASN A O 1
ATOM 1453 N N . ILE A 1 176 ? -2.412 6.366 -1.020 1.00 81.19 176 ILE A N 1
ATOM 1454 C CA . ILE A 1 176 ? -2.847 7.763 -0.866 1.00 81.19 176 ILE A CA 1
ATOM 1455 C C . ILE A 1 176 ? -4.369 7.917 -1.043 1.00 81.19 176 ILE A C 1
ATOM 1457 O O . ILE A 1 176 ? -4.985 8.751 -0.365 1.00 81.19 176 ILE A O 1
ATOM 1461 N N . PHE A 1 177 ? -4.984 7.154 -1.955 1.00 81.38 177 PHE A N 1
ATOM 1462 C CA . PHE A 1 177 ? -6.350 7.431 -2.419 1.00 81.38 177 PHE A CA 1
ATOM 1463 C C . PHE A 1 177 ? -7.378 6.324 -2.161 1.00 81.38 177 PHE A C 1
ATOM 1465 O O . PHE A 1 177 ? -8.547 6.646 -1.946 1.00 81.38 177 PHE A O 1
ATOM 1472 N N . LEU A 1 178 ? -6.992 5.046 -2.184 1.00 83.00 178 LEU A N 1
ATOM 1473 C CA . LEU A 1 178 ? -7.934 3.918 -2.247 1.00 83.00 178 LEU A CA 1
ATOM 1474 C C . LEU A 1 178 ? -8.019 3.108 -0.946 1.00 83.00 178 LEU A C 1
ATOM 1476 O O . LEU A 1 178 ? -9.098 2.624 -0.607 1.00 83.00 178 LEU A O 1
ATOM 1480 N N . ASN A 1 179 ? -6.923 2.983 -0.195 1.00 85.62 179 ASN A N 1
ATOM 1481 C CA . ASN A 1 179 ? -6.863 2.123 0.993 1.00 85.62 179 ASN A CA 1
ATOM 1482 C C . ASN A 1 179 ? -7.486 2.727 2.254 1.00 85.62 179 ASN A C 1
ATOM 1484 O O . ASN A 1 179 ? -7.692 2.006 3.229 1.00 85.62 179 ASN A O 1
ATOM 1488 N N . ARG A 1 180 ? -7.926 3.989 2.202 1.00 79.88 180 ARG A N 1
ATOM 1489 C CA . ARG A 1 180 ? -8.549 4.705 3.326 1.00 79.88 180 ARG A CA 1
ATOM 1490 C C . ARG A 1 180 ? -9.618 3.892 4.061 1.00 79.88 180 ARG A C 1
ATOM 1492 O O . ARG A 1 180 ? -9.692 3.909 5.283 1.00 79.88 180 ARG A O 1
ATOM 1499 N N . ASP A 1 181 ? -10.477 3.195 3.330 1.00 82.25 181 ASP A N 1
ATOM 1500 C CA . ASP A 1 181 ? -11.575 2.436 3.929 1.00 82.25 181 ASP A CA 1
ATOM 1501 C C . ASP A 1 181 ? -11.100 1.196 4.691 1.00 82.25 181 ASP A C 1
ATOM 1503 O O . ASP A 1 181 ? -11.643 0.882 5.751 1.00 82.25 181 ASP A O 1
ATOM 1507 N N . SER A 1 182 ? -10.090 0.509 4.156 1.00 85.44 182 SER A N 1
ATOM 1508 C CA . SER A 1 182 ? -9.413 -0.600 4.829 1.00 85.44 182 SER A CA 1
ATOM 1509 C C . SER A 1 182 ? -8.689 -0.107 6.085 1.00 85.44 182 SER A C 1
ATOM 1511 O O . SER A 1 182 ? -8.780 -0.744 7.134 1.00 85.44 182 SER A O 1
ATOM 1513 N N . GLU A 1 183 ? -8.070 1.073 6.006 1.00 81.31 183 GLU A N 1
ATOM 1514 C CA . GLU A 1 183 ? -7.362 1.715 7.118 1.00 81.31 183 GLU A CA 1
ATOM 1515 C C . GLU A 1 183 ? -8.299 2.098 8.267 1.00 81.31 183 GLU A C 1
ATOM 1517 O O . GLU A 1 183 ? -7.953 1.924 9.431 1.00 81.31 183 GLU A O 1
ATOM 1522 N N . ILE A 1 184 ? -9.504 2.600 7.968 1.00 83.88 184 ILE A N 1
ATOM 1523 C CA . ILE A 1 184 ? -10.516 2.893 8.997 1.00 83.88 184 ILE A CA 1
ATOM 1524 C C . ILE A 1 184 ? -10.933 1.636 9.747 1.00 83.88 184 ILE A C 1
ATOM 1526 O O . ILE A 1 184 ? -11.068 1.665 10.966 1.00 83.88 184 ILE A O 1
ATOM 1530 N N . ILE A 1 185 ? -11.117 0.534 9.032 1.00 87.62 185 ILE A N 1
ATOM 1531 C CA . ILE A 1 185 ? -11.511 -0.728 9.656 1.00 87.62 185 ILE A CA 1
ATOM 1532 C C . ILE A 1 185 ? -10.346 -1.310 10.468 1.00 87.62 185 ILE A C 1
ATOM 1534 O O . ILE A 1 185 ? -10.580 -1.882 11.527 1.00 87.62 185 ILE A O 1
ATOM 1538 N N . TYR A 1 186 ? -9.104 -1.131 10.009 1.00 88.56 186 TYR A N 1
ATOM 1539 C CA . TYR A 1 186 ? -7.919 -1.587 10.735 1.00 88.56 186 TYR A CA 1
ATOM 1540 C C . TYR A 1 186 ? -7.730 -0.858 12.069 1.00 88.56 186 TYR A C 1
ATOM 1542 O O . TYR A 1 186 ? -7.520 -1.507 13.087 1.00 88.56 186 TYR A O 1
ATOM 1550 N N . GLU A 1 187 ? -7.850 0.475 12.079 1.00 86.00 187 GLU A N 1
ATOM 1551 C CA . GLU A 1 187 ? -7.751 1.255 13.321 1.00 86.00 187 GLU A CA 1
ATOM 1552 C C . GLU A 1 187 ? -8.848 0.851 14.311 1.00 86.00 187 GLU A C 1
ATOM 1554 O O . GLU A 1 187 ? -8.565 0.630 15.485 1.00 86.00 187 GLU A O 1
ATOM 1559 N N . LEU A 1 188 ? -10.086 0.669 13.830 1.00 88.62 188 LEU A N 1
ATOM 1560 C CA . LEU A 1 188 ? -11.168 0.157 14.668 1.00 88.62 188 LEU A CA 1
ATOM 1561 C C . LEU A 1 188 ? -10.792 -1.189 15.293 1.00 88.62 188 LEU A C 1
ATOM 1563 O O . LEU A 1 188 ? -11.018 -1.397 16.480 1.00 88.62 188 LEU A O 1
ATOM 1567 N N . ALA A 1 189 ? -10.201 -2.089 14.506 1.00 90.12 189 ALA A N 1
ATOM 1568 C CA . ALA A 1 189 ? -9.785 -3.394 14.992 1.00 90.12 189 ALA A CA 1
ATOM 1569 C C . ALA A 1 189 ? -8.739 -3.288 16.109 1.00 90.12 189 ALA A C 1
ATOM 1571 O O . ALA A 1 189 ? -8.855 -4.003 17.097 1.00 90.12 189 ALA A O 1
ATOM 1572 N N . ASN A 1 190 ? -7.758 -2.389 15.983 1.00 88.62 190 ASN A N 1
ATOM 1573 C CA . ASN A 1 190 ? -6.746 -2.163 17.017 1.00 88.62 190 ASN A CA 1
ATOM 1574 C C . ASN A 1 190 ? -7.342 -1.576 18.298 1.00 88.62 190 ASN A C 1
ATOM 1576 O O . ASN A 1 190 ? -7.029 -2.058 19.380 1.00 88.62 190 ASN A O 1
ATOM 1580 N N . ILE A 1 191 ? -8.243 -0.597 18.179 1.00 89.38 191 ILE A N 1
ATOM 1581 C CA . ILE A 1 191 ? -8.946 -0.026 19.336 1.00 89.38 191 ILE A CA 1
ATOM 1582 C C . ILE A 1 191 ? -9.725 -1.120 20.078 1.00 89.38 191 ILE A C 1
ATOM 1584 O O . ILE A 1 191 ? -9.679 -1.201 21.301 1.00 89.38 191 ILE A O 1
ATOM 1588 N N . VAL A 1 192 ? -10.428 -1.989 19.348 1.00 90.50 192 VAL A N 1
ATOM 1589 C CA . VAL A 1 192 ? -11.165 -3.116 19.940 1.00 90.50 192 VAL A CA 1
ATOM 1590 C C . VAL A 1 192 ? -10.216 -4.123 20.603 1.00 90.50 192 VAL A C 1
ATOM 1592 O O . VAL A 1 192 ? -10.540 -4.649 21.664 1.00 90.50 192 VAL A O 1
ATOM 1595 N N . ASP A 1 193 ? -9.049 -4.372 20.007 1.00 90.69 193 ASP A N 1
ATOM 1596 C CA . ASP A 1 193 ? -8.008 -5.247 20.565 1.00 90.69 193 ASP A CA 1
ATOM 1597 C C . ASP A 1 193 ? -7.464 -4.692 21.894 1.00 90.69 193 ASP A C 1
ATOM 1599 O O . ASP A 1 193 ? -7.320 -5.432 22.864 1.00 90.69 193 ASP A O 1
ATOM 1603 N N . GLU A 1 194 ? -7.237 -3.378 21.988 1.00 87.62 194 GLU A N 1
ATOM 1604 C CA . GLU A 1 194 ? -6.875 -2.720 23.252 1.00 87.62 194 GLU A CA 1
ATOM 1605 C C . GLU A 1 194 ? -7.987 -2.831 24.301 1.00 87.62 194 GLU A C 1
ATOM 1607 O O . GLU A 1 194 ? -7.719 -3.160 25.459 1.00 87.62 194 GLU A O 1
ATOM 1612 N N . LEU A 1 195 ? -9.246 -2.617 23.904 1.00 88.88 195 LEU A N 1
ATOM 1613 C CA . LEU A 1 195 ? -10.395 -2.763 24.802 1.00 88.88 195 LEU A CA 1
ATOM 1614 C C . LEU A 1 195 ? -10.558 -4.201 25.310 1.00 88.88 195 LEU A C 1
ATOM 1616 O O . LEU A 1 195 ? -10.966 -4.393 26.456 1.00 88.88 195 LEU A O 1
ATOM 1620 N N . TYR A 1 196 ? -10.204 -5.205 24.501 1.00 90.12 196 TYR A N 1
ATOM 1621 C CA . TYR A 1 196 ? -10.122 -6.596 24.950 1.00 90.12 196 TYR A CA 1
ATOM 1622 C C . TYR A 1 196 ? -9.129 -6.748 26.106 1.00 90.12 196 TYR A C 1
ATOM 1624 O O . TYR A 1 196 ? -9.494 -7.319 27.135 1.00 90.12 196 TYR A O 1
ATOM 1632 N N . PHE A 1 197 ? -7.908 -6.215 25.973 1.00 86.31 197 PHE A N 1
ATOM 1633 C CA . PHE A 1 197 ? -6.912 -6.292 27.045 1.00 86.31 197 PHE A CA 1
ATOM 1634 C C . PHE A 1 197 ? -7.424 -5.623 28.326 1.00 86.31 197 PHE A C 1
ATOM 1636 O O . PHE A 1 197 ? -7.358 -6.224 29.397 1.00 86.31 197 PHE A O 1
ATOM 1643 N N . GLU A 1 198 ? -8.027 -4.438 28.225 1.00 85.69 198 GLU A N 1
ATOM 1644 C CA . GLU A 1 198 ? -8.592 -3.737 29.385 1.00 85.69 198 GLU A CA 1
ATOM 1645 C C . GLU A 1 198 ? -9.752 -4.486 30.052 1.00 85.69 198 GLU A C 1
ATOM 1647 O O . GLU A 1 198 ? -9.854 -4.497 31.280 1.00 85.69 198 GLU A O 1
ATOM 1652 N N . ALA A 1 199 ? -10.637 -5.098 29.262 1.00 82.81 199 ALA A N 1
ATOM 1653 C CA . ALA A 1 199 ? -11.750 -5.889 29.777 1.00 82.81 199 ALA A CA 1
ATOM 1654 C C . ALA A 1 199 ? -11.259 -7.188 30.431 1.00 82.81 199 ALA A C 1
ATOM 1656 O O . ALA A 1 199 ? -11.721 -7.535 31.512 1.00 82.81 199 ALA A O 1
ATOM 1657 N N . SER A 1 200 ? -10.275 -7.861 29.825 1.00 82.50 200 SER A N 1
ATOM 1658 C CA . SER A 1 200 ? -9.711 -9.112 30.347 1.00 82.50 200 SER A CA 1
ATOM 1659 C C . SER A 1 200 ? -9.048 -8.944 31.718 1.00 82.50 200 SER A C 1
ATOM 1661 O O . SER A 1 200 ? -9.155 -9.827 32.560 1.00 82.50 200 SER A O 1
ATOM 1663 N N . ILE A 1 201 ? -8.434 -7.783 31.982 1.00 83.88 201 ILE A N 1
ATOM 1664 C CA . ILE A 1 201 ? -7.849 -7.453 33.292 1.00 83.88 201 ILE A CA 1
ATOM 1665 C C . ILE A 1 201 ? -8.932 -7.270 34.365 1.00 83.88 201 ILE A C 1
ATOM 1667 O O . ILE A 1 201 ? -8.682 -7.556 35.528 1.00 83.88 201 ILE A O 1
ATOM 1671 N N . LYS A 1 202 ? -10.123 -6.784 33.994 1.00 79.19 202 LYS A N 1
ATOM 1672 C CA . LYS A 1 202 ? -11.240 -6.543 34.926 1.00 79.19 202 LYS A CA 1
ATOM 1673 C C . LYS A 1 202 ? -12.094 -7.783 35.198 1.00 79.19 202 LYS A C 1
ATOM 1675 O O . LYS A 1 202 ? -12.897 -7.758 36.124 1.00 79.19 202 LYS A O 1
ATOM 1680 N N . GLU A 1 203 ? -11.981 -8.805 34.355 1.00 73.75 203 GLU A N 1
ATOM 1681 C CA . GLU A 1 203 ? -12.670 -10.094 34.507 1.00 73.75 203 GLU A CA 1
ATOM 1682 C C . GLU A 1 203 ? -11.876 -11.114 35.341 1.00 73.75 203 GLU A C 1
ATOM 1684 O O . GLU A 1 203 ? -12.435 -12.148 35.709 1.00 73.75 203 GLU A O 1
ATOM 1689 N N . LEU A 1 204 ? -10.599 -10.825 35.615 1.00 54.44 204 LEU A N 1
ATOM 1690 C CA . LEU A 1 204 ? -9.744 -11.535 36.573 1.00 54.44 204 LEU A CA 1
ATOM 1691 C C . LEU A 1 204 ? -10.091 -11.140 38.012 1.00 54.44 204 LEU A C 1
ATOM 1693 O O . LEU A 1 204 ? -10.104 -12.058 38.862 1.00 54.44 204 LEU A O 1
#

Foldseek 3Di:
DLVVLLVVLCVVVVVVDDFLCRLLDPVLVVVLVVLVVVLVVLLVVLLPPDPVSLVVLVVSLVVLVVSLVSSVVSLVVVLVVCLVVCLVVLVVVVVVVPPQALVVLVVSLVVLLVVLVVQADADDLVVVLVVLVVVLVVVLVPDPDPVCNVSSVSVSSSVNSVSSNVRSSVSSCCSRHPSVSSSSSNSSSVSSVVVSVVRVVVVD

Organ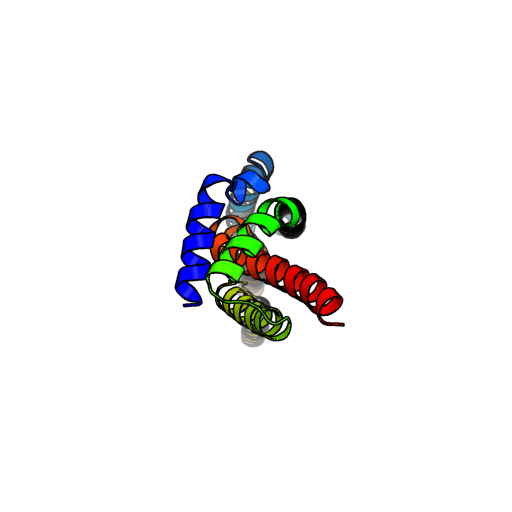ism: NCBI:txid1543965

Sequence (204 aa):
MIDNIIENYKKYRKKTLKKGYQIVGIPLTLSFFGLLLITILNFFLILEYNNWLILIEIFLVIILWRINKKVDNLLRISWSNNEGKLKDYIACYLKDEGFIRSQQFKDFSVILREKSKQKHKKYDLNPYIAMVVAIIIFTLSLLTNDSLRPLIVTVAICCIFIVISINPMVNTFTNIFLNRDSEIIYELANIVDELYFEASIKEL

Secondary structure (DSSP, 8-state):
-HHHHHHHHHHHHHTTPPPHHHHH-HHHHHHHHHHHHHHHHHHHHHHHS-TTHHHHHHHHHHHHHHHHHHHHHHHHHHHHHHHHHHHHHHHHHHHHTT--SHHHHHHHHHHHHHHHHHH------HHHHHHHHHHHHHHHHH---TTTHHHHHHHHHHHHHHHHHHHHHHHHHHHHHTTHHHHHHHHHHHHHHHHHHHHHHHH-

Radius of gyration: 23.62 Å; chains: 1; bounding box: 48×36×74 Å